Protein AF-A0A399YHR1-F1 (afdb_monomer)

Secondary structure (DSSP, 8-state):
-----SPTTSEEEE--GGG-EEEETT--SSSGGGS-SS----TT-EEE-------S-EETTEES-SS--SEEEEEEEEEGGGTEEEEEEEEE-STTTTTTHHHHHHHHHTT-SEEEE-TTS-EE-TTSSSEEEEEEE---PPTT-EEEEEEETTTTEEEEEEEEEETTEEEEEEEEE-SS-PPPHHHHHHHHHHTT-

Radius of gyration: 15.71 Å; Cα contacts (8 Å, |Δi|>4): 480; chains: 1; bounding box: 35×39×41 Å

Solvent-accessible surface area (backbone atoms only — not comparable to full-atom values): 10607 Å² total; per-residue (Å²): 133,89,66,38,63,46,62,93,77,44,59,35,82,44,73,58,74,83,57,37,28,13,30,35,58,86,31,82,61,78,22,55,84,71,42,79,74,78,54,78,76,60,89,76,56,38,69,39,89,37,69,32,47,64,54,72,44,69,51,76,86,40,62,70,44,80,57,84,59,53,18,33,16,18,34,26,36,29,34,69,95,61,50,26,37,40,38,25,36,24,43,26,33,68,75,67,71,23,60,59,50,36,58,53,39,50,62,34,52,79,77,35,66,49,33,5,27,36,96,89,68,46,85,38,62,62,92,71,32,82,36,44,30,40,40,42,83,43,81,86,54,60,86,82,46,42,37,32,31,42,35,34,54,96,72,53,36,28,34,38,41,35,31,23,63,46,97,36,8,38,39,40,38,38,26,33,12,42,88,76,50,58,48,62,66,65,56,46,43,44,34,67,56,50,73,81,114

Foldseek 3Di:
DDAAPDDPPQWDWDDDWLLTWIKGPQAPCPASVVWQRDFPQDPQKTWDYDNHAHAFDDALNQTQPPDAFNIKIKTKIDSVVQQKIKMKIWGAHPDCRAPCSQVVNLVSLVVDQWFAAAPVRDTHHPPPHPWIWGKAWDDLADPPWGWIWIATPPQRKIKIKIKDDDDRHIMIMIIITGDNDGDDNVSRSRRRVVVVD

Mean predicted aligned error: 4.83 Å

Structure (mmCIF, N/CA/C/O backbone):
data_AF-A0A399YHR1-F1
#
_entry.id   AF-A0A399YHR1-F1
#
loop_
_atom_site.group_PDB
_atom_site.id
_atom_site.type_symbol
_atom_site.label_atom_id
_atom_site.label_alt_id
_atom_site.label_comp_id
_atom_site.label_asym_id
_atom_site.label_entity_id
_atom_site.label_seq_id
_atom_site.pdbx_PDB_ins_code
_atom_site.Cartn_x
_atom_site.Cartn_y
_atom_site.Cartn_z
_atom_site.occupancy
_atom_site.B_iso_or_equiv
_atom_site.auth_seq_id
_atom_site.auth_comp_id
_atom_site.auth_asym_id
_atom_site.auth_atom_id
_atom_site.pdbx_PDB_model_num
ATOM 1 N N . MET A 1 1 ? 11.182 4.216 10.339 1.00 33.22 1 MET A N 1
ATOM 2 C CA . MET A 1 1 ? 11.962 3.107 9.747 1.00 33.22 1 MET A CA 1
ATOM 3 C C . MET A 1 1 ? 10.948 2.093 9.263 1.00 33.22 1 MET A C 1
ATOM 5 O O . MET A 1 1 ? 10.191 1.630 10.095 1.00 33.22 1 MET A O 1
ATOM 9 N N . ALA A 1 2 ? 10.858 1.814 7.964 1.00 38.03 2 ALA A N 1
ATOM 10 C CA . ALA A 1 2 ? 9.991 0.744 7.472 1.00 38.03 2 ALA A CA 1
ATOM 11 C C . ALA A 1 2 ? 10.857 -0.511 7.327 1.00 38.03 2 ALA A C 1
ATOM 13 O O . ALA A 1 2 ? 11.486 -0.712 6.298 1.00 38.03 2 ALA A O 1
ATOM 14 N N . GLY A 1 3 ? 11.007 -1.264 8.416 1.00 48.66 3 GLY A N 1
ATOM 15 C CA . GLY A 1 3 ? 11.410 -2.667 8.341 1.00 48.66 3 GLY A CA 1
ATOM 16 C C . GLY A 1 3 ? 10.142 -3.513 8.282 1.00 48.66 3 GLY A C 1
ATOM 17 O O . GLY A 1 3 ? 9.085 -3.046 8.703 1.00 48.66 3 GLY A O 1
ATOM 18 N N . SER A 1 4 ? 10.210 -4.739 7.766 1.00 59.59 4 SER A N 1
ATOM 19 C CA . SER A 1 4 ? 9.087 -5.656 7.957 1.00 59.59 4 SER A CA 1
ATOM 20 C C . SER A 1 4 ? 8.855 -5.873 9.453 1.00 59.59 4 SER A C 1
ATOM 22 O O . SER A 1 4 ? 9.785 -6.177 10.200 1.00 59.59 4 SER A O 1
ATOM 24 N N . ASN A 1 5 ? 7.597 -5.744 9.872 1.00 68.62 5 ASN A N 1
ATOM 25 C CA . ASN A 1 5 ? 7.147 -6.133 11.209 1.00 68.62 5 ASN A CA 1
ATOM 26 C C . ASN A 1 5 ? 6.876 -7.647 11.305 1.00 68.62 5 ASN A C 1
ATOM 28 O O . ASN A 1 5 ? 6.320 -8.124 12.295 1.00 68.62 5 ASN A O 1
ATOM 32 N N . ALA A 1 6 ? 7.257 -8.423 10.283 1.00 71.25 6 ALA A N 1
ATOM 33 C CA . ALA A 1 6 ? 7.170 -9.871 10.325 1.00 71.25 6 ALA A CA 1
ATOM 34 C C . ALA A 1 6 ? 8.033 -10.439 11.456 1.00 71.25 6 ALA A C 1
ATOM 36 O O . ALA A 1 6 ? 9.170 -9.996 11.662 1.00 71.25 6 ALA A O 1
ATOM 37 N N . PRO A 1 7 ? 7.558 -11.483 12.155 1.00 72.44 7 PRO A N 1
ATOM 38 C CA . PRO A 1 7 ? 8.405 -12.187 13.097 1.00 72.44 7 PRO A CA 1
ATOM 39 C C . PRO A 1 7 ? 9.643 -12.774 12.387 1.00 72.44 7 PRO A C 1
ATOM 41 O O . PRO A 1 7 ? 9.565 -13.180 11.223 1.00 72.44 7 PRO A O 1
ATOM 44 N N . PRO A 1 8 ? 10.796 -12.883 13.069 1.00 74.12 8 PRO A N 1
ATOM 45 C CA . PRO A 1 8 ? 11.986 -13.492 12.485 1.00 74.12 8 PRO A CA 1
ATOM 46 C C . PRO A 1 8 ? 11.701 -14.880 11.889 1.00 74.12 8 PRO A C 1
ATOM 48 O O . PRO A 1 8 ? 11.105 -15.733 12.546 1.00 74.12 8 PRO A O 1
ATOM 51 N N . GLY A 1 9 ? 12.151 -15.110 10.652 1.00 77.50 9 GLY A N 1
ATOM 52 C CA . GLY A 1 9 ? 11.960 -16.375 9.930 1.00 77.50 9 GLY A CA 1
ATOM 53 C C . GLY A 1 9 ? 10.649 -16.497 9.143 1.00 77.50 9 GLY A C 1
ATOM 54 O O . GLY A 1 9 ? 10.465 -17.502 8.462 1.00 77.50 9 GLY A O 1
ATOM 55 N N . PHE A 1 10 ? 9.766 -15.492 9.186 1.00 83.38 10 PHE A N 1
ATOM 56 C CA . PHE A 1 10 ? 8.515 -15.482 8.409 1.00 83.38 10 PHE A CA 1
ATOM 57 C C . PHE A 1 10 ? 8.678 -14.999 6.969 1.00 83.38 10 PHE A C 1
ATOM 59 O O . PHE A 1 10 ? 7.764 -15.184 6.170 1.00 83.38 10 PHE A O 1
ATOM 66 N N . VAL A 1 11 ? 9.816 -14.389 6.645 1.00 87.81 11 VAL A N 1
ATOM 67 C CA . VAL A 1 11 ? 10.099 -13.833 5.323 1.00 87.81 11 VAL A CA 1
ATOM 68 C C . VAL A 1 11 ? 11.222 -14.620 4.666 1.00 87.81 11 VAL A C 1
ATOM 70 O O . VAL A 1 11 ? 12.292 -14.803 5.251 1.00 87.81 11 VAL A O 1
ATOM 73 N N . GLU A 1 12 ? 10.987 -15.030 3.428 1.00 91.00 12 GLU A N 1
ATOM 74 C CA . GLU A 1 12 ? 11.964 -15.624 2.529 1.00 91.00 12 GLU A CA 1
ATOM 75 C C . GLU A 1 12 ? 12.112 -14.735 1.287 1.00 91.00 12 GLU A C 1
ATOM 77 O O . GLU A 1 12 ? 11.125 -14.276 0.714 1.00 91.00 12 GLU A O 1
ATOM 82 N N . LEU A 1 13 ? 13.350 -14.493 0.856 1.00 91.19 13 LEU A N 1
ATOM 83 C CA . LEU A 1 13 ? 13.631 -13.793 -0.398 1.00 91.19 13 LEU A CA 1
ATOM 84 C C . LEU A 1 13 ? 13.622 -14.805 -1.549 1.00 91.19 13 LEU A C 1
ATOM 86 O O . LEU A 1 13 ? 14.338 -15.807 -1.499 1.00 91.19 13 LEU A O 1
ATOM 90 N N . ARG A 1 14 ? 12.816 -14.542 -2.579 1.00 91.94 14 ARG A N 1
ATOM 91 C CA . ARG A 1 14 ? 12.592 -15.429 -3.727 1.00 91.94 14 ARG A CA 1
ATOM 92 C C . ARG A 1 14 ? 12.804 -14.686 -5.049 1.00 91.94 14 ARG A C 1
ATOM 94 O O . ARG A 1 14 ? 12.704 -13.463 -5.132 1.00 91.94 14 ARG A O 1
ATOM 101 N N . GLY A 1 15 ? 13.077 -15.451 -6.105 1.00 90.44 15 GLY A N 1
ATOM 102 C CA . GLY A 1 15 ? 13.323 -14.923 -7.451 1.00 90.44 15 GLY A CA 1
ATOM 103 C C . GLY A 1 15 ? 14.713 -14.303 -7.644 1.00 90.44 15 GLY A C 1
ATOM 104 O O . GLY A 1 15 ? 15.536 -14.257 -6.734 1.00 90.44 15 GLY A O 1
ATOM 105 N N . GLU A 1 16 ? 14.982 -13.841 -8.867 1.00 87.94 16 GLU A N 1
ATOM 106 C CA . GLU A 1 16 ? 16.232 -13.180 -9.264 1.00 87.94 16 GLU A CA 1
ATOM 107 C C . GLU A 1 16 ? 15.931 -12.021 -10.224 1.00 87.94 16 GLU A C 1
ATOM 109 O O . GLU A 1 16 ? 14.955 -12.075 -10.975 1.00 87.94 16 GLU A O 1
ATOM 114 N N . GLY A 1 17 ? 16.779 -10.985 -10.220 1.00 89.00 17 GLY A N 1
ATOM 115 C CA . GLY A 1 17 ? 16.649 -9.828 -11.114 1.00 89.00 17 GLY A CA 1
ATOM 116 C C . GLY A 1 17 ? 15.253 -9.201 -11.058 1.00 89.00 17 GLY A C 1
ATOM 117 O O . GLY A 1 17 ? 14.759 -8.867 -9.983 1.00 89.00 17 GLY A O 1
ATOM 118 N N . ASP A 1 18 ? 14.592 -9.117 -12.212 1.00 88.50 18 ASP A N 1
ATOM 119 C CA . ASP A 1 18 ? 13.247 -8.546 -12.349 1.00 88.50 18 ASP A CA 1
ATOM 120 C C . ASP A 1 18 ? 12.128 -9.434 -11.782 1.00 88.50 18 ASP A C 1
ATOM 122 O O . ASP A 1 18 ? 10.961 -9.090 -11.901 1.00 88.50 18 ASP A O 1
ATOM 126 N N . ALA A 1 19 ? 12.432 -10.587 -11.191 1.00 88.88 19 ALA A N 1
ATOM 127 C CA . ALA A 1 19 ? 11.457 -11.400 -10.464 1.00 88.88 19 ALA A CA 1
ATOM 128 C C . ALA A 1 19 ? 11.705 -11.390 -8.950 1.00 88.88 19 ALA A C 1
ATOM 130 O O . ALA A 1 19 ? 10.997 -12.078 -8.217 1.00 88.88 19 ALA A O 1
ATOM 131 N N . PHE A 1 20 ? 12.717 -10.658 -8.477 1.00 93.56 20 PHE A N 1
ATOM 132 C CA . PHE A 1 20 ? 13.083 -10.642 -7.067 1.00 93.56 20 PHE A CA 1
ATOM 133 C C . PHE A 1 20 ? 11.964 -10.041 -6.201 1.00 93.56 20 PHE A C 1
ATOM 135 O O . PHE A 1 20 ? 11.450 -8.958 -6.494 1.00 93.56 20 PHE A O 1
ATOM 142 N N . HIS A 1 21 ? 11.595 -10.745 -5.133 1.00 94.62 21 HIS A N 1
ATOM 143 C CA . HIS A 1 21 ? 10.565 -10.339 -4.178 1.00 94.62 21 HIS A CA 1
ATOM 144 C C . HIS A 1 21 ? 10.763 -11.039 -2.824 1.00 94.62 21 HIS A C 1
ATOM 146 O O . HIS A 1 21 ? 11.527 -11.995 -2.694 1.00 94.62 21 HIS A O 1
ATOM 152 N N . ALA A 1 22 ? 10.067 -10.556 -1.801 1.00 94.38 22 ALA A N 1
ATOM 153 C CA . ALA A 1 22 ? 9.943 -11.219 -0.513 1.00 94.38 22 ALA A CA 1
ATOM 154 C C . ALA A 1 22 ? 8.604 -11.964 -0.436 1.00 94.38 22 ALA A C 1
ATOM 156 O O . ALA A 1 22 ? 7.583 -11.456 -0.897 1.00 94.38 22 ALA A O 1
ATOM 157 N N . ALA A 1 23 ? 8.597 -13.146 0.165 1.00 94.88 23 ALA A N 1
ATOM 158 C CA . ALA A 1 23 ? 7.413 -13.978 0.337 1.00 94.88 23 ALA A CA 1
ATOM 159 C C . ALA A 1 23 ? 7.344 -14.548 1.755 1.00 94.88 23 ALA A C 1
ATOM 161 O O . ALA A 1 23 ? 8.346 -14.617 2.470 1.00 94.88 23 ALA A O 1
ATOM 162 N N . MET A 1 24 ? 6.154 -14.974 2.162 1.00 94.12 24 MET A N 1
ATOM 163 C CA . MET A 1 24 ? 5.956 -15.697 3.410 1.00 94.12 24 MET A CA 1
ATOM 164 C C . MET A 1 24 ? 6.599 -17.095 3.328 1.00 94.12 24 MET A C 1
ATOM 166 O O . MET A 1 24 ? 6.291 -17.869 2.421 1.00 94.12 24 MET A O 1
ATOM 170 N N . THR A 1 25 ? 7.464 -17.446 4.288 1.00 91.81 25 THR A N 1
ATOM 171 C CA . THR A 1 25 ? 8.231 -18.714 4.285 1.00 91.81 25 THR A CA 1
ATOM 172 C C . THR A 1 25 ? 7.337 -19.953 4.148 1.00 91.81 25 THR A C 1
ATOM 174 O O . THR A 1 25 ? 7.614 -20.824 3.328 1.00 91.81 25 THR A O 1
ATOM 177 N N . ASP A 1 26 ? 6.240 -20.010 4.910 1.00 90.81 26 ASP A N 1
ATOM 178 C CA . ASP A 1 26 ? 5.280 -21.129 4.908 1.00 90.81 26 ASP A CA 1
ATOM 179 C C . ASP A 1 26 ? 4.040 -20.860 4.030 1.00 90.81 26 ASP A C 1
ATOM 181 O O . ASP A 1 26 ? 3.044 -21.583 4.112 1.00 90.81 26 ASP A O 1
ATOM 185 N N . GLY A 1 27 ? 4.083 -19.803 3.217 1.00 93.12 27 GLY A N 1
ATOM 186 C CA . GLY A 1 27 ? 3.018 -19.445 2.289 1.00 93.12 27 GLY A CA 1
ATOM 187 C C . GLY A 1 27 ? 2.878 -20.445 1.140 1.00 93.12 27 GLY A C 1
ATOM 188 O O . GLY A 1 27 ? 3.848 -21.086 0.728 1.00 93.12 27 GLY A O 1
ATOM 189 N N . ASP A 1 28 ? 1.665 -20.590 0.602 1.00 94.94 28 ASP A N 1
ATOM 190 C CA . ASP A 1 28 ? 1.389 -21.514 -0.509 1.00 94.94 28 ASP A CA 1
ATOM 191 C C . ASP A 1 28 ? 1.759 -20.964 -1.903 1.00 94.94 28 ASP A C 1
ATOM 193 O O . ASP A 1 28 ? 1.635 -21.686 -2.897 1.00 94.94 28 ASP A O 1
ATOM 197 N N . GLY A 1 29 ? 2.246 -19.719 -1.977 1.00 95.88 29 GLY A N 1
ATOM 198 C CA . GLY A 1 29 ? 2.696 -19.045 -3.197 1.00 95.88 29 GLY A CA 1
ATOM 199 C C . GLY A 1 29 ? 1.566 -18.470 -4.057 1.00 95.88 29 GLY A C 1
ATOM 200 O O . GLY A 1 29 ? 1.816 -18.031 -5.177 1.00 95.88 29 GLY A O 1
ATOM 201 N N . SER A 1 30 ? 0.318 -18.476 -3.584 1.00 96.81 30 SER A N 1
ATOM 202 C CA . SER A 1 30 ? -0.823 -17.880 -4.287 1.00 96.81 30 SER A CA 1
ATOM 203 C C . SER A 1 30 ? -0.872 -16.343 -4.260 1.00 96.81 30 SER A C 1
ATOM 205 O O . SER A 1 30 ? -1.600 -15.755 -5.065 1.00 96.81 30 SER A O 1
ATOM 207 N N . ALA A 1 31 ? -0.096 -15.685 -3.395 1.00 96.75 31 ALA A N 1
ATOM 208 C CA . ALA A 1 31 ? 0.052 -14.229 -3.354 1.00 96.75 31 ALA A CA 1
ATOM 209 C C . ALA A 1 31 ? 1.025 -13.701 -4.426 1.00 96.75 31 ALA A C 1
ATOM 211 O O . ALA A 1 31 ? 0.781 -12.645 -5.006 1.00 96.75 31 ALA A O 1
ATOM 212 N N . GLU A 1 32 ? 2.094 -14.443 -4.741 1.00 95.44 32 GLU A N 1
ATOM 213 C CA . GLU A 1 32 ? 3.154 -13.992 -5.662 1.00 95.44 32 GLU A CA 1
ATOM 214 C C . GLU A 1 32 ? 2.637 -13.587 -7.059 1.00 95.44 32 GLU A C 1
ATOM 216 O O . GLU A 1 32 ? 3.020 -12.518 -7.537 1.00 95.44 32 GLU A O 1
ATOM 221 N N . PRO A 1 33 ? 1.736 -14.349 -7.719 1.00 95.12 33 PRO A N 1
ATOM 222 C CA . PRO A 1 33 ? 1.242 -14.004 -9.054 1.00 95.12 33 PRO A CA 1
ATOM 223 C C . PRO A 1 33 ? 0.368 -12.746 -9.099 1.00 95.12 33 PRO A C 1
ATOM 225 O O . PRO A 1 33 ? 0.010 -12.307 -10.189 1.00 95.12 33 PRO A O 1
ATOM 228 N N . GLN A 1 34 ? -0.027 -12.212 -7.940 1.00 95.38 34 GLN A N 1
ATOM 229 C CA . GLN A 1 34 ? -0.863 -11.017 -7.824 1.00 95.38 34 GLN A CA 1
ATOM 230 C C . GLN A 1 34 ? -0.039 -9.747 -7.586 1.00 95.38 34 GLN A C 1
ATOM 232 O O . GLN A 1 34 ? -0.594 -8.654 -7.564 1.00 95.38 34 GLN A O 1
ATOM 237 N N . LEU A 1 35 ? 1.278 -9.877 -7.402 1.00 94.81 35 LEU A N 1
ATOM 238 C CA . LEU A 1 35 ? 2.170 -8.731 -7.312 1.00 94.81 35 LEU A CA 1
ATOM 239 C C . LEU A 1 35 ? 2.256 -7.985 -8.646 1.00 94.81 35 LEU A C 1
ATOM 241 O O . LEU A 1 35 ? 2.290 -8.596 -9.721 1.00 94.81 35 LEU A O 1
ATOM 245 N N . LEU A 1 36 ? 2.472 -6.668 -8.556 1.00 93.44 36 LEU A N 1
ATOM 246 C CA . LEU A 1 36 ? 2.943 -5.890 -9.697 1.00 93.44 36 LEU A CA 1
ATOM 247 C C . LEU A 1 36 ? 4.195 -6.565 -10.279 1.00 93.44 36 LEU A C 1
ATOM 249 O O . LEU A 1 36 ? 5.137 -6.908 -9.560 1.00 93.44 36 LEU A O 1
ATOM 253 N N . THR A 1 37 ? 4.214 -6.774 -11.595 1.00 86.88 37 THR A N 1
ATOM 254 C CA . THR A 1 37 ? 5.352 -7.441 -12.248 1.00 86.88 37 THR A CA 1
ATOM 255 C C . TH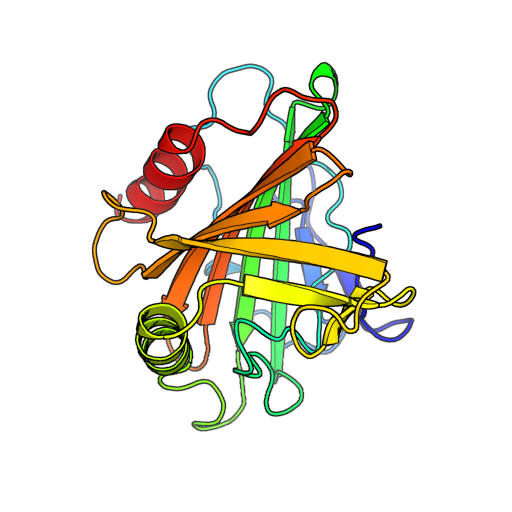R A 1 37 ? 6.250 -6.463 -12.997 1.00 86.88 37 THR A C 1
ATOM 257 O O . THR A 1 37 ? 7.469 -6.541 -12.856 1.00 86.88 37 THR A O 1
ATOM 260 N N . ASP A 1 38 ? 5.659 -5.541 -13.757 1.00 87.38 38 ASP A N 1
ATOM 261 C CA . ASP A 1 38 ? 6.380 -4.573 -14.593 1.00 87.38 38 ASP A CA 1
ATOM 262 C C . ASP A 1 38 ? 5.621 -3.232 -14.656 1.00 87.38 38 ASP A C 1
ATOM 264 O O . ASP A 1 38 ? 4.998 -2.895 -15.668 1.00 87.38 38 ASP A O 1
ATOM 268 N N . PRO A 1 39 ? 5.551 -2.489 -13.535 1.00 89.69 39 PRO A N 1
ATOM 269 C CA . PRO A 1 39 ? 4.895 -1.190 -13.532 1.00 89.69 39 PRO A CA 1
ATOM 270 C C . PRO A 1 39 ? 5.658 -0.197 -14.438 1.00 89.69 39 PRO A C 1
ATOM 272 O O . PRO A 1 39 ? 6.888 -0.228 -14.492 1.00 89.69 39 PRO A O 1
ATOM 275 N N . PRO A 1 40 ? 4.968 0.721 -15.143 1.00 89.62 40 PRO A N 1
ATOM 276 C CA . PRO A 1 40 ? 5.583 1.648 -16.096 1.00 89.62 40 PRO A CA 1
ATOM 277 C C . PRO A 1 40 ? 6.303 2.816 -15.394 1.00 89.62 40 PRO A C 1
ATOM 279 O O . PRO A 1 40 ? 5.886 3.966 -15.503 1.00 89.62 40 PRO A O 1
ATOM 282 N N . LEU A 1 41 ? 7.383 2.526 -14.665 1.00 88.81 41 LEU A N 1
ATOM 283 C CA . LEU A 1 41 ? 8.088 3.501 -13.818 1.00 88.81 41 LEU A CA 1
ATOM 284 C C . LEU A 1 41 ? 9.076 4.392 -14.586 1.00 88.81 41 LEU A C 1
ATOM 286 O O . LEU A 1 41 ? 9.477 5.445 -14.096 1.00 88.81 41 LEU A O 1
ATOM 290 N N . GLY A 1 42 ? 9.435 3.997 -15.808 1.00 87.00 42 GLY A N 1
ATOM 291 C CA . GLY A 1 42 ? 10.430 4.688 -16.625 1.00 87.00 42 GLY A CA 1
ATOM 292 C C . GLY A 1 42 ? 11.869 4.289 -16.289 1.00 87.00 42 GLY A C 1
ATOM 293 O O . GLY A 1 42 ? 12.124 3.361 -15.522 1.00 87.00 42 GLY A O 1
ATOM 294 N N . ASP A 1 43 ? 12.818 4.984 -16.913 1.00 88.31 43 ASP A N 1
ATOM 295 C CA . ASP A 1 43 ? 14.244 4.677 -16.791 1.00 88.31 43 ASP A CA 1
ATOM 296 C C . ASP A 1 43 ? 14.776 4.975 -15.377 1.00 88.31 43 ASP A C 1
ATOM 298 O O . ASP A 1 43 ? 14.367 5.936 -14.729 1.00 88.31 43 ASP A O 1
ATOM 302 N N . GLY A 1 44 ? 15.734 4.169 -14.910 1.00 88.44 44 GLY A N 1
ATOM 303 C CA . GLY A 1 44 ? 16.425 4.368 -13.627 1.00 88.44 44 GLY A CA 1
ATOM 304 C C . GLY A 1 44 ? 15.784 3.659 -12.431 1.00 88.44 44 GLY A C 1
ATOM 305 O O . GLY A 1 44 ? 16.462 3.429 -11.428 1.00 88.44 44 GLY A O 1
ATOM 306 N N . TRP A 1 45 ? 14.526 3.237 -12.553 1.00 93.31 45 TRP A N 1
ATOM 307 C CA . TRP A 1 45 ? 13.899 2.340 -11.590 1.00 93.31 45 TRP A CA 1
ATOM 308 C C . TRP A 1 45 ? 14.450 0.927 -11.729 1.00 93.31 45 TRP A C 1
ATOM 310 O O . TRP A 1 45 ? 14.601 0.402 -12.830 1.00 93.31 45 TRP A O 1
ATOM 320 N N . GLN A 1 46 ? 14.729 0.298 -10.596 1.00 93.94 46 GLN A N 1
ATOM 321 C CA . GLN A 1 46 ? 15.188 -1.086 -10.545 1.00 93.94 46 GLN A CA 1
ATOM 322 C C . GLN A 1 46 ? 14.476 -1.832 -9.428 1.00 93.94 46 GLN A C 1
ATOM 324 O O . GLN A 1 46 ? 14.075 -1.226 -8.432 1.00 93.94 46 GLN A O 1
ATOM 329 N N . VAL A 1 47 ? 14.347 -3.149 -9.573 1.00 93.38 47 VAL A N 1
ATOM 330 C CA . VAL A 1 47 ? 13.944 -3.992 -8.447 1.00 93.38 47 VAL A CA 1
ATOM 331 C C . VAL A 1 47 ? 15.014 -3.888 -7.368 1.00 93.38 47 VAL A C 1
ATOM 333 O O . VAL A 1 47 ? 16.206 -4.033 -7.637 1.00 93.38 47 VAL A O 1
ATOM 336 N N . VAL A 1 48 ? 14.581 -3.614 -6.146 1.00 91.81 48 VAL A N 1
ATOM 337 C CA . VAL A 1 48 ? 15.446 -3.568 -4.969 1.00 91.81 48 VAL A CA 1
ATOM 338 C C . VAL A 1 48 ? 14.946 -4.581 -3.954 1.00 91.81 48 VAL A C 1
ATOM 340 O O . VAL A 1 48 ? 13.808 -5.046 -4.043 1.00 91.81 48 VAL A O 1
ATOM 343 N N . GLU A 1 49 ? 15.794 -4.926 -2.985 1.00 89.00 49 GLU A N 1
ATOM 344 C CA . GLU A 1 49 ? 15.403 -5.848 -1.921 1.00 89.00 49 GLU A CA 1
ATOM 345 C C . GLU A 1 49 ? 14.095 -5.373 -1.280 1.00 89.00 49 GLU A C 1
ATOM 347 O O . GLU A 1 49 ? 13.958 -4.181 -1.029 1.00 89.00 49 GLU A O 1
ATOM 352 N N . ALA A 1 50 ? 13.111 -6.245 -1.076 1.00 83.81 50 ALA A N 1
ATOM 353 C CA . ALA A 1 50 ? 11.905 -5.901 -0.332 1.00 83.81 50 ALA A CA 1
ATOM 354 C C . ALA A 1 50 ? 12.145 -6.221 1.144 1.00 83.81 50 ALA A C 1
ATOM 356 O O . ALA A 1 50 ? 12.698 -7.273 1.457 1.00 83.81 50 ALA A O 1
ATOM 357 N N . ASP A 1 51 ? 11.699 -5.353 2.053 1.00 79.31 51 ASP A N 1
ATOM 358 C CA . ASP A 1 51 ? 11.963 -5.548 3.486 1.00 79.31 51 ASP A CA 1
ATOM 359 C C . ASP A 1 51 ? 11.142 -6.712 4.082 1.00 79.31 51 ASP A C 1
ATOM 361 O O . ASP A 1 51 ? 11.364 -7.079 5.231 1.00 79.31 51 ASP A O 1
ATOM 365 N N . GLY A 1 52 ? 10.235 -7.312 3.296 1.00 80.81 52 GLY A N 1
ATOM 366 C CA . GLY A 1 52 ? 9.292 -8.366 3.684 1.00 80.81 52 GLY A CA 1
ATOM 367 C C . GLY A 1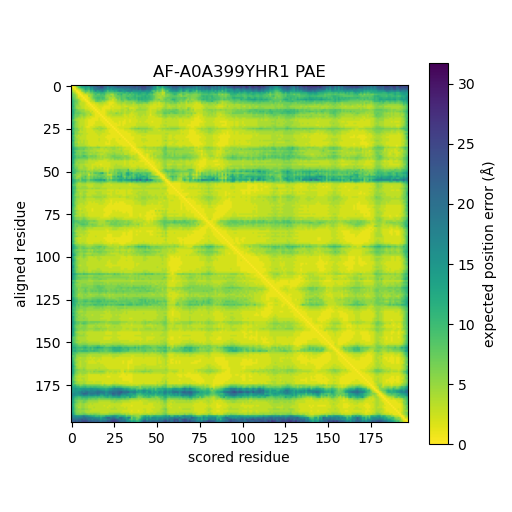 52 ? 7.846 -7.868 3.744 1.00 80.81 52 GLY A C 1
ATOM 368 O O . GLY A 1 52 ? 7.649 -6.655 3.854 1.00 80.81 52 GLY A O 1
ATOM 369 N N . PRO A 1 53 ? 6.832 -8.752 3.668 1.00 78.81 53 PRO A N 1
ATOM 370 C CA . PRO A 1 53 ? 5.457 -8.365 3.960 1.00 78.81 53 PRO A CA 1
ATOM 371 C C . PRO A 1 53 ? 5.371 -7.756 5.363 1.00 78.81 53 PRO A C 1
ATOM 373 O O . PRO A 1 53 ? 5.999 -8.244 6.310 1.00 78.81 53 PRO A O 1
ATOM 376 N N . MET A 1 54 ? 4.651 -6.655 5.493 1.00 75.31 54 MET A N 1
ATOM 377 C CA . MET A 1 54 ? 4.358 -6.008 6.756 1.00 75.31 54 MET A CA 1
ATOM 378 C C . MET A 1 54 ? 3.095 -6.633 7.335 1.00 75.31 54 MET A C 1
ATOM 380 O O . MET A 1 54 ? 2.004 -6.421 6.826 1.00 75.31 54 MET A O 1
ATOM 384 N N . PHE A 1 55 ? 3.258 -7.408 8.405 1.00 70.19 55 PHE A N 1
ATOM 385 C CA . PHE A 1 55 ? 2.130 -7.980 9.130 1.00 70.19 55 PHE A CA 1
ATOM 386 C C . PHE A 1 55 ? 1.608 -6.977 10.156 1.00 70.19 55 PHE A C 1
ATOM 388 O O . PHE A 1 55 ? 2.407 -6.326 10.833 1.00 70.19 55 PHE A O 1
ATOM 395 N N . VAL A 1 56 ? 0.287 -6.933 10.326 1.00 66.38 56 VAL A N 1
ATOM 396 C CA . VAL A 1 56 ? -0.408 -6.073 11.297 1.00 66.38 56 VAL A CA 1
ATOM 397 C C . VAL A 1 56 ? -0.270 -4.596 10.914 1.00 66.38 56 VAL A C 1
ATOM 399 O O . VAL A 1 56 ? 0.399 -3.812 11.586 1.00 66.38 56 VAL A O 1
ATOM 402 N N . GLN A 1 57 ? -0.905 -4.221 9.804 1.00 77.88 57 GLN A N 1
ATOM 403 C CA . GLN A 1 57 ? -1.042 -2.829 9.376 1.00 77.88 57 GLN A CA 1
ATOM 404 C C . GLN A 1 57 ? -2.407 -2.274 9.777 1.00 77.88 57 GLN A C 1
ATOM 406 O O . GLN A 1 57 ? -3.435 -2.913 9.557 1.00 77.88 57 GLN A O 1
ATOM 411 N N . THR A 1 58 ? -2.412 -1.062 10.327 1.00 90.31 58 THR A N 1
ATOM 412 C CA . THR A 1 58 ? -3.640 -0.308 10.584 1.00 90.31 58 THR A CA 1
ATOM 413 C C . THR A 1 58 ? -3.689 0.890 9.645 1.00 90.31 58 THR A C 1
ATOM 415 O O . THR A 1 58 ? -2.663 1.525 9.410 1.00 90.31 58 THR A O 1
ATOM 418 N N . VAL A 1 59 ? -4.869 1.167 9.093 1.00 92.25 59 VAL A N 1
ATOM 419 C CA . VAL A 1 59 ? -5.152 2.396 8.347 1.00 92.25 59 VAL A CA 1
ATOM 420 C C . VAL A 1 59 ? -6.397 3.025 8.948 1.00 92.25 59 VAL A C 1
ATOM 422 O O . VAL A 1 59 ? -7.490 2.471 8.817 1.00 92.25 59 VAL A O 1
ATOM 425 N N . CYS A 1 60 ? -6.245 4.167 9.622 1.00 94.25 60 CYS A N 1
ATOM 426 C CA . CYS A 1 60 ? -7.366 4.899 10.221 1.00 94.25 60 CYS A CA 1
ATOM 427 C C . CYS A 1 60 ? -8.232 4.002 11.129 1.00 94.25 60 CYS A C 1
ATOM 429 O O . CYS A 1 60 ? -9.463 3.998 11.065 1.00 94.25 60 CYS A O 1
ATOM 431 N N . GLY A 1 61 ? -7.574 3.190 11.956 1.00 92.19 61 GLY A N 1
ATOM 432 C CA . GLY A 1 61 ? -8.197 2.223 12.860 1.00 92.19 61 GLY A CA 1
ATOM 433 C C . GLY A 1 61 ? -8.631 0.890 12.233 1.00 92.19 61 GLY A C 1
ATOM 434 O O . GLY A 1 61 ? -9.038 -0.008 12.975 1.00 92.19 61 GLY A O 1
ATOM 435 N N . VAL A 1 62 ? -8.534 0.713 10.911 1.00 94.56 62 VAL A N 1
ATOM 436 C CA . VAL A 1 62 ? -8.856 -0.557 10.238 1.00 94.56 62 VAL A CA 1
ATOM 437 C C . VAL A 1 62 ? -7.633 -1.463 10.221 1.00 94.56 62 VAL A C 1
ATOM 439 O O . VAL A 1 62 ? -6.622 -1.124 9.618 1.00 94.56 62 VAL A O 1
ATOM 442 N N . GLN A 1 63 ? -7.737 -2.632 10.855 1.00 93.25 63 GLN A N 1
ATOM 443 C CA . GLN A 1 63 ? -6.705 -3.668 10.819 1.00 93.25 63 GLN A CA 1
ATOM 444 C C . GLN A 1 63 ? -6.768 -4.435 9.491 1.00 93.25 63 GLN A C 1
ATOM 446 O O . GLN A 1 63 ? -7.749 -5.138 9.245 1.00 93.25 63 GLN A O 1
ATOM 451 N N . LEU A 1 64 ? -5.719 -4.337 8.671 1.00 93.31 64 LEU A N 1
ATOM 452 C CA . LEU A 1 64 ? -5.647 -5.015 7.372 1.00 93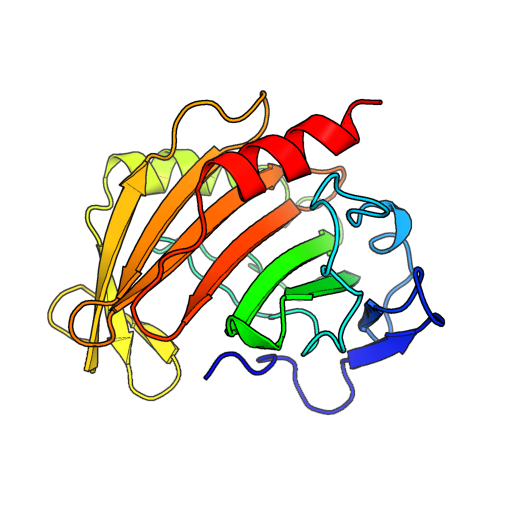.31 64 LEU A CA 1
ATOM 453 C C . LEU A 1 64 ? -5.378 -6.518 7.504 1.00 93.31 64 LEU A C 1
ATOM 455 O O . LEU A 1 64 ? -5.855 -7.297 6.679 1.00 93.31 64 LEU A O 1
ATOM 459 N N . ASP A 1 65 ? -4.689 -6.930 8.574 1.00 92.31 65 ASP A N 1
ATOM 460 C CA . ASP A 1 65 ? -4.413 -8.333 8.897 1.00 92.31 65 ASP A CA 1
ATOM 461 C C . ASP A 1 65 ? -5.171 -8.755 10.162 1.00 92.31 65 ASP A C 1
ATOM 463 O O . ASP A 1 65 ? -4.585 -8.908 11.240 1.00 92.31 65 ASP A O 1
ATOM 467 N N . PRO A 1 66 ? -6.502 -8.943 10.092 1.00 88.06 66 PRO A N 1
ATOM 468 C CA . PRO A 1 66 ? -7.307 -9.277 11.271 1.00 88.06 66 PRO A CA 1
ATOM 469 C C . PRO A 1 66 ? -6.951 -10.648 11.864 1.00 88.06 66 PRO A C 1
ATOM 471 O O . PRO A 1 66 ? -7.254 -10.939 13.023 1.00 88.06 66 PRO A O 1
ATOM 474 N N . VAL A 1 67 ? -6.319 -11.504 11.061 1.00 90.50 67 VAL A N 1
ATOM 475 C CA . VAL A 1 67 ? -5.720 -12.783 11.444 1.00 90.50 67 VAL A CA 1
ATOM 476 C C . VAL A 1 67 ? -4.423 -12.960 10.664 1.00 90.50 67 VAL A C 1
ATOM 478 O O . VAL A 1 67 ? -4.189 -12.261 9.686 1.00 90.50 67 VAL A O 1
ATOM 481 N N . GLN A 1 68 ? -3.599 -13.935 11.045 1.00 90.31 68 GLN A N 1
ATOM 482 C CA . GLN A 1 68 ? -2.423 -14.274 10.251 1.00 90.31 68 GLN A CA 1
ATOM 483 C C . GLN A 1 68 ? -2.835 -14.680 8.814 1.00 90.31 68 GLN A C 1
ATOM 485 O O . GLN A 1 68 ? -3.681 -15.574 8.667 1.00 90.31 68 GLN A O 1
ATOM 490 N N . PRO A 1 69 ? -2.238 -14.075 7.771 1.00 93.62 69 PRO A N 1
ATOM 491 C CA . PRO A 1 69 ? -2.420 -14.496 6.385 1.00 93.62 69 PRO A CA 1
ATOM 492 C C . PRO A 1 69 ? -2.040 -15.969 6.184 1.00 93.62 69 PRO A C 1
ATOM 494 O O . PRO A 1 69 ? -1.150 -16.500 6.854 1.00 93.62 69 PRO A O 1
ATOM 497 N N . ARG A 1 70 ? -2.709 -16.642 5.240 1.00 95.38 70 ARG A N 1
ATOM 498 C CA . ARG A 1 70 ? -2.283 -17.967 4.754 1.00 95.38 70 ARG A CA 1
ATOM 499 C C . ARG A 1 70 ? -1.096 -17.862 3.800 1.00 95.38 70 ARG A C 1
ATOM 501 O O . ARG A 1 70 ? -0.356 -18.828 3.664 1.00 95.38 70 ARG A O 1
ATOM 508 N N . ASP A 1 71 ? -0.973 -16.727 3.120 1.00 96.25 71 ASP A N 1
ATOM 509 C CA . ASP A 1 71 ? 0.117 -16.427 2.204 1.00 96.25 71 ASP A CA 1
ATOM 510 C C . ASP A 1 71 ? 0.265 -14.910 2.043 1.00 96.25 71 ASP A C 1
ATOM 512 O O . ASP A 1 71 ? -0.725 -14.180 2.134 1.00 96.25 71 ASP A O 1
ATOM 516 N N . ALA A 1 72 ? 1.488 -14.443 1.809 1.00 96.31 72 ALA A N 1
ATOM 517 C CA . ALA A 1 72 ? 1.778 -13.034 1.581 1.00 96.31 72 ALA A CA 1
ATOM 518 C C . ALA A 1 72 ? 3.038 -12.862 0.728 1.00 96.31 72 ALA A C 1
ATOM 520 O O . ALA A 1 72 ? 3.994 -13.633 0.846 1.00 96.31 72 ALA A O 1
ATOM 521 N N . ALA A 1 73 ? 3.057 -11.823 -0.101 1.00 95.94 73 ALA A N 1
ATOM 522 C CA . ALA A 1 73 ? 4.198 -11.481 -0.938 1.00 95.94 73 ALA A CA 1
ATOM 523 C C . ALA A 1 73 ? 4.366 -9.961 -1.034 1.00 95.94 73 ALA A C 1
ATOM 525 O O . ALA A 1 73 ? 3.393 -9.212 -0.994 1.00 95.94 73 ALA A O 1
ATOM 526 N N . HIS A 1 74 ? 5.607 -9.502 -1.170 1.00 95.44 74 HIS A N 1
ATOM 527 C CA . HIS A 1 74 ? 5.968 -8.092 -1.266 1.00 95.44 74 HIS A CA 1
ATOM 528 C C . HIS A 1 74 ? 7.102 -7.909 -2.274 1.00 95.44 74 HIS A C 1
ATOM 530 O O . HIS A 1 74 ? 8.147 -8.554 -2.197 1.00 95.44 74 HIS A O 1
ATOM 536 N N . ARG A 1 75 ? 6.921 -6.977 -3.205 1.00 95.00 75 ARG A N 1
ATOM 537 C CA . ARG A 1 75 ? 7.940 -6.552 -4.160 1.00 95.00 75 ARG A CA 1
ATOM 538 C C . ARG A 1 75 ? 8.153 -5.045 -4.122 1.00 95.00 75 ARG A C 1
ATOM 540 O O . ARG A 1 75 ? 7.204 -4.287 -3.933 1.00 95.00 75 ARG A O 1
ATOM 547 N N . ARG A 1 76 ? 9.402 -4.617 -4.332 1.00 94.25 76 ARG A N 1
ATOM 548 C CA . ARG A 1 76 ? 9.814 -3.212 -4.280 1.00 94.25 76 ARG A CA 1
ATOM 549 C C . ARG A 1 76 ? 10.643 -2.821 -5.502 1.00 94.25 76 ARG A C 1
ATOM 551 O O . ARG A 1 76 ? 11.558 -3.538 -5.903 1.00 94.25 76 ARG A O 1
ATOM 558 N N . TRP A 1 77 ? 10.361 -1.640 -6.040 1.00 94.69 77 TRP A N 1
ATOM 559 C CA . TRP A 1 77 ? 11.199 -0.940 -7.008 1.00 94.69 77 TRP A CA 1
ATOM 560 C C . TRP A 1 77 ? 11.712 0.341 -6.369 1.00 94.69 77 TRP A C 1
ATOM 562 O O . TRP A 1 77 ? 10.999 0.982 -5.597 1.00 94.69 77 TRP A O 1
ATOM 572 N N . GLY A 1 78 ? 12.948 0.710 -6.676 1.00 93.00 78 GLY A N 1
ATOM 573 C CA . GLY A 1 78 ? 13.589 1.889 -6.118 1.00 93.00 78 GLY A CA 1
ATOM 574 C C . GLY A 1 78 ? 14.259 2.733 -7.187 1.00 93.00 78 GLY A C 1
ATOM 575 O O . GLY A 1 78 ? 14.991 2.217 -8.034 1.00 93.00 78 GLY A O 1
ATOM 576 N N . LEU A 1 79 ? 14.067 4.042 -7.075 1.00 91.44 79 LEU A N 1
ATOM 577 C CA . LEU A 1 79 ? 14.942 5.055 -7.639 1.00 91.44 79 LEU A CA 1
ATOM 578 C C . LEU A 1 79 ? 15.928 5.462 -6.537 1.00 91.44 79 LEU A C 1
ATOM 580 O O . LEU A 1 79 ? 15.710 6.401 -5.773 1.00 91.44 79 LEU A O 1
ATOM 584 N N . VAL A 1 80 ? 16.985 4.657 -6.393 1.00 84.38 80 VAL A N 1
ATOM 585 C CA . VAL A 1 80 ? 17.858 4.638 -5.203 1.00 84.38 80 VAL A CA 1
ATOM 586 C C . VAL A 1 80 ? 18.538 5.984 -4.947 1.00 84.38 80 VAL A C 1
ATOM 588 O O . VAL A 1 80 ? 18.644 6.400 -3.797 1.00 84.38 80 VAL A O 1
ATOM 591 N N . GLU A 1 81 ? 18.966 6.683 -6.002 1.00 84.25 81 GLU A N 1
ATOM 592 C CA . GLU A 1 81 ? 19.625 7.993 -5.880 1.00 84.25 81 GLU A CA 1
ATOM 593 C C . GLU A 1 81 ? 18.682 9.086 -5.353 1.00 84.25 81 GLU A C 1
ATOM 595 O O . GLU A 1 81 ? 19.133 10.036 -4.715 1.00 84.25 81 GLU A O 1
ATOM 600 N N . GLU A 1 82 ? 17.375 8.922 -5.566 1.00 84.62 82 GLU A N 1
ATOM 601 C CA . GLU A 1 82 ? 16.326 9.848 -5.130 1.00 84.62 82 GLU A CA 1
ATOM 602 C C . GLU A 1 82 ? 15.599 9.357 -3.872 1.00 84.62 82 GLU A C 1
ATOM 604 O O . GLU A 1 82 ? 14.620 9.963 -3.443 1.00 84.62 82 GLU A O 1
ATOM 609 N N . PHE A 1 83 ? 16.051 8.243 -3.285 1.00 86.00 83 PHE A N 1
ATOM 610 C CA . PHE A 1 83 ? 15.432 7.597 -2.126 1.00 86.00 83 PHE A CA 1
ATOM 611 C C . PHE A 1 83 ? 13.900 7.481 -2.239 1.00 86.00 83 PHE A C 1
ATOM 613 O O . PHE A 1 83 ? 13.168 7.702 -1.265 1.00 86.00 83 PHE A O 1
ATOM 620 N N . THR A 1 84 ? 13.442 7.143 -3.445 1.00 89.38 84 THR A N 1
ATOM 621 C CA . THR A 1 84 ? 12.032 7.009 -3.809 1.00 89.38 84 THR A CA 1
ATOM 622 C C . THR A 1 84 ? 11.749 5.565 -4.183 1.00 89.38 84 THR A C 1
ATOM 624 O O . THR A 1 84 ? 12.559 4.917 -4.849 1.00 89.38 84 THR A O 1
ATOM 627 N N . TYR A 1 85 ? 10.613 5.044 -3.732 1.00 91.56 85 TYR A N 1
ATOM 628 C CA . TYR A 1 85 ? 10.266 3.640 -3.881 1.00 91.56 85 TYR A CA 1
ATOM 629 C C . TYR A 1 85 ? 8.797 3.466 -4.246 1.00 91.56 85 TYR A C 1
ATOM 631 O O . TYR A 1 85 ? 7.936 4.232 -3.812 1.00 91.56 85 TYR A O 1
ATOM 639 N N . LEU A 1 86 ? 8.529 2.401 -4.995 1.00 94.38 86 LEU A N 1
ATOM 640 C CA . LEU A 1 86 ? 7.208 1.836 -5.203 1.00 94.38 86 LEU A CA 1
ATOM 641 C C . LEU A 1 86 ? 7.210 0.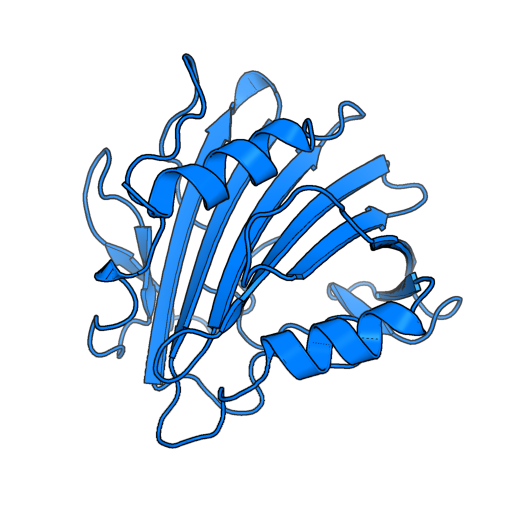437 -4.591 1.00 94.38 86 LEU A C 1
ATOM 643 O O . LEU A 1 86 ? 8.116 -0.353 -4.859 1.00 94.38 86 LEU A O 1
ATOM 647 N N . THR A 1 87 ? 6.204 0.118 -3.793 1.00 94.94 87 THR A N 1
ATOM 648 C CA . THR A 1 87 ? 5.996 -1.217 -3.235 1.00 94.94 87 THR A CA 1
ATOM 649 C C . THR A 1 87 ? 4.669 -1.783 -3.713 1.00 94.94 87 THR A C 1
ATOM 651 O O . THR A 1 87 ? 3.703 -1.048 -3.899 1.00 94.94 87 THR A O 1
ATOM 654 N N . SER A 1 88 ? 4.635 -3.096 -3.914 1.00 95.94 88 SER A N 1
ATOM 655 C CA . SER A 1 88 ? 3.437 -3.893 -4.160 1.00 95.94 88 SER A CA 1
ATOM 656 C C . SER A 1 88 ? 3.401 -5.005 -3.136 1.00 95.94 88 SER A C 1
ATOM 658 O O . SER A 1 88 ? 4.369 -5.751 -3.019 1.00 95.94 88 SER A O 1
ATOM 660 N N . GLU A 1 89 ? 2.288 -5.152 -2.444 1.00 95.75 89 GLU A N 1
ATOM 661 C CA . GLU A 1 89 ? 2.135 -6.101 -1.355 1.00 95.75 89 GLU A CA 1
ATOM 662 C C . GLU A 1 89 ? 0.766 -6.771 -1.424 1.00 95.75 89 GLU A C 1
ATOM 664 O O . GLU A 1 89 ? -0.247 -6.111 -1.637 1.00 95.75 89 GLU A O 1
ATOM 669 N N . VAL A 1 90 ? 0.742 -8.091 -1.280 1.00 96.44 90 VAL A N 1
ATOM 670 C CA . VAL A 1 90 ? -0.478 -8.897 -1.344 1.00 96.44 90 VAL A CA 1
ATOM 671 C C . VAL A 1 90 ? -0.517 -9.800 -0.131 1.00 96.44 90 VAL A C 1
ATOM 673 O O . VAL A 1 90 ? 0.455 -10.508 0.134 1.00 96.44 90 VAL A O 1
ATOM 676 N N . HIS A 1 91 ? -1.650 -9.813 0.562 1.00 96.62 91 HIS A N 1
ATOM 677 C CA . HIS A 1 91 ? -1.920 -10.736 1.661 1.00 96.62 91 HIS A CA 1
ATOM 678 C C . HIS A 1 91 ? -3.206 -11.485 1.385 1.00 96.62 91 HIS A C 1
ATOM 680 O O . HIS A 1 91 ? -4.232 -10.893 1.052 1.00 96.62 91 HIS A O 1
ATOM 686 N N . LEU A 1 92 ? -3.151 -12.804 1.541 1.00 96.69 92 LEU A N 1
ATOM 687 C CA . LEU A 1 92 ? -4.279 -13.699 1.345 1.00 96.69 92 LEU A CA 1
ATOM 688 C C . LEU A 1 92 ? -4.565 -14.441 2.637 1.00 96.69 92 LEU A C 1
ATOM 690 O O . LEU A 1 92 ? -3.661 -14.904 3.330 1.00 96.69 92 LEU A O 1
ATOM 694 N N . PHE A 1 93 ? -5.840 -14.646 2.929 1.00 95.56 93 PHE A N 1
ATOM 695 C CA . PHE A 1 93 ? -6.297 -15.255 4.168 1.00 95.56 93 PHE A CA 1
ATOM 696 C C . PHE A 1 93 ? -7.024 -16.567 3.904 1.00 95.56 93 PHE A C 1
ATOM 698 O O . PHE A 1 93 ? -7.448 -16.886 2.789 1.00 95.56 93 PHE A O 1
ATOM 705 N N . ALA A 1 94 ? -7.170 -17.361 4.961 1.00 92.88 94 ALA A N 1
ATOM 706 C CA . ALA A 1 94 ? -8.055 -18.510 4.936 1.00 92.88 94 ALA A CA 1
ATOM 707 C C . ALA A 1 94 ? -9.516 -18.058 5.110 1.00 92.88 94 ALA A C 1
ATOM 709 O O . ALA A 1 94 ? -9.849 -17.292 6.017 1.00 92.88 94 ALA A O 1
ATOM 710 N N . GLY A 1 95 ? -10.412 -18.587 4.276 1.00 90.56 95 GLY A N 1
ATOM 711 C CA . GLY A 1 95 ? -11.835 -18.265 4.351 1.00 90.56 95 GLY A CA 1
ATOM 712 C C . GLY A 1 95 ? -12.121 -16.819 3.946 1.00 90.56 95 GLY A C 1
ATOM 713 O O . GLY A 1 95 ? -11.686 -16.390 2.887 1.00 90.56 95 GLY A O 1
ATOM 714 N N . ARG A 1 96 ? -12.883 -16.099 4.779 1.00 91.50 96 ARG A N 1
ATOM 715 C CA . ARG A 1 96 ? -13.436 -14.768 4.460 1.00 91.50 96 ARG A CA 1
ATOM 716 C C . ARG A 1 96 ? -12.788 -13.628 5.250 1.00 91.50 96 ARG A C 1
ATOM 718 O O . ARG A 1 96 ? -13.344 -12.542 5.310 1.00 91.50 96 ARG A O 1
ATOM 725 N N . ALA A 1 97 ? -11.673 -13.892 5.934 1.00 91.88 97 ALA A N 1
ATOM 726 C CA . ALA A 1 97 ? -11.111 -12.946 6.899 1.00 91.88 97 ALA A CA 1
ATOM 727 C C . ALA A 1 97 ? -10.576 -11.657 6.252 1.00 91.88 97 ALA A C 1
ATOM 729 O O . ALA A 1 97 ? -10.626 -10.618 6.894 1.00 91.88 97 ALA A O 1
ATOM 730 N N . GLY A 1 98 ? -10.111 -11.726 5.001 1.00 89.50 98 GLY A N 1
ATOM 731 C CA . GLY A 1 98 ? -9.676 -10.556 4.234 1.00 89.50 98 GLY A CA 1
ATOM 732 C C . GLY A 1 98 ? -10.707 -10.025 3.235 1.00 89.50 98 GLY A C 1
ATOM 733 O O . GLY A 1 98 ? -10.353 -9.180 2.427 1.00 89.50 98 GLY A O 1
ATOM 734 N N . GLU A 1 99 ? -11.948 -10.533 3.228 1.00 92.81 99 GLU A N 1
ATOM 735 C CA . GLU A 1 99 ? -12.985 -10.017 2.321 1.00 92.81 99 GLU A CA 1
ATOM 736 C C . GLU A 1 99 ? -13.438 -8.616 2.770 1.00 92.81 99 GLU A C 1
ATOM 738 O O . GLU A 1 99 ? -13.802 -8.429 3.933 1.00 92.81 99 GLU A O 1
ATOM 743 N N . GLY A 1 100 ? -13.471 -7.655 1.840 1.00 94.31 100 GLY A N 1
ATOM 744 C CA . GLY A 1 100 ? -14.008 -6.312 2.079 1.00 94.31 100 GLY A CA 1
ATOM 745 C C . GLY A 1 100 ? -13.107 -5.426 2.938 1.00 94.31 100 GLY A C 1
ATOM 746 O O . GLY A 1 100 ? -13.602 -4.518 3.605 1.00 94.31 100 GLY A O 1
ATOM 747 N N . ILE A 1 101 ? -11.801 -5.701 2.993 1.00 95.06 101 ILE A N 1
ATOM 748 C CA . ILE A 1 101 ? -10.853 -4.849 3.722 1.00 95.06 101 ILE A CA 1
ATOM 749 C C . ILE A 1 101 ? -10.719 -3.501 3.012 1.00 95.06 101 ILE A C 1
ATOM 751 O O . ILE A 1 101 ? -10.743 -2.469 3.678 1.00 95.06 101 ILE A O 1
ATOM 755 N N . ALA A 1 102 ? -10.660 -3.483 1.677 1.00 95.06 102 ALA A N 1
ATOM 756 C CA . ALA A 1 102 ? -10.583 -2.229 0.934 1.00 95.06 102 ALA A CA 1
ATOM 757 C C . ALA A 1 102 ? -11.840 -1.362 1.123 1.00 95.06 102 ALA A C 1
ATOM 759 O O . ALA A 1 102 ? -11.718 -0.151 1.288 1.00 95.06 102 ALA A O 1
ATOM 760 N N . GLU A 1 103 ? -13.030 -1.970 1.168 1.00 95.56 103 GLU A N 1
ATOM 761 C CA . GLU A 1 103 ? -14.287 -1.266 1.471 1.00 95.56 103 GLU A CA 1
ATOM 762 C C . GLU A 1 103 ? -14.274 -0.673 2.890 1.00 95.56 103 GLU A C 1
ATOM 764 O O . GLU A 1 103 ? -14.569 0.505 3.067 1.00 95.56 103 GLU A O 1
ATOM 769 N N . GLN A 1 104 ? -13.839 -1.443 3.894 1.00 96.12 104 GLN A N 1
ATOM 770 C CA . GLN A 1 104 ? -13.707 -0.944 5.270 1.00 96.12 104 GLN A CA 1
ATOM 771 C C . GLN A 1 104 ? -12.722 0.225 5.378 1.00 96.12 104 GLN A C 1
ATOM 773 O O . GLN A 1 104 ? -12.979 1.180 6.111 1.00 96.12 104 GLN A O 1
ATOM 778 N N . VAL A 1 105 ? -11.601 0.164 4.652 1.00 96.25 105 VAL A N 1
ATOM 779 C CA . VAL A 1 105 ? -10.631 1.264 4.590 1.00 96.25 105 VAL A CA 1
ATOM 780 C C . VAL A 1 105 ? -11.240 2.483 3.901 1.00 96.25 105 VAL A C 1
ATOM 782 O O . VAL A 1 105 ? -11.085 3.587 4.412 1.00 96.25 105 VAL A O 1
ATOM 785 N N . ALA A 1 106 ? -11.965 2.309 2.792 1.00 96.31 106 ALA A N 1
ATOM 786 C CA . ALA A 1 106 ? -12.652 3.413 2.122 1.00 96.31 106 ALA A CA 1
ATOM 787 C C . ALA A 1 106 ? -13.616 4.142 3.071 1.00 96.31 106 ALA A C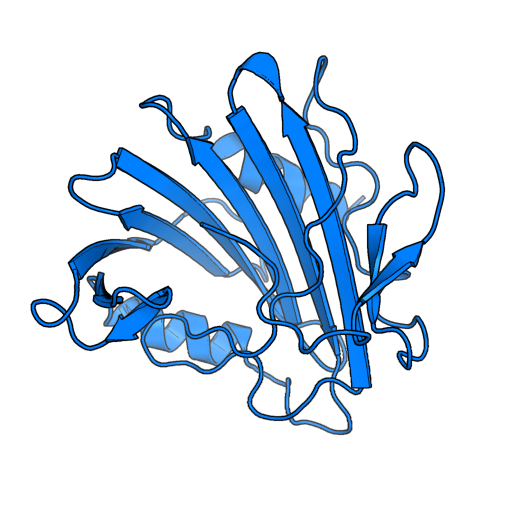 1
ATOM 789 O O . ALA A 1 106 ? -13.531 5.362 3.196 1.00 96.31 106 ALA A O 1
ATOM 790 N N . ASP A 1 107 ? -14.453 3.393 3.794 1.00 96.81 107 ASP A N 1
ATOM 791 C CA . ASP A 1 107 ? -15.390 3.942 4.779 1.00 96.81 107 ASP A CA 1
ATOM 792 C C . ASP A 1 107 ? -14.661 4.673 5.921 1.00 96.81 107 ASP A C 1
ATOM 794 O O . ASP A 1 107 ? -15.084 5.745 6.359 1.00 96.81 107 ASP A O 1
ATOM 798 N N . ALA A 1 108 ? -13.551 4.114 6.417 1.00 96.00 108 ALA A N 1
ATOM 799 C CA . ALA A 1 108 ? -12.766 4.729 7.486 1.00 96.00 108 ALA A CA 1
ATOM 800 C C . ALA A 1 108 ? -12.086 6.034 7.039 1.00 96.00 108 ALA A C 1
ATOM 802 O O . ALA A 1 108 ? -12.031 6.996 7.810 1.00 96.00 108 ALA A O 1
ATOM 803 N N . LEU A 1 109 ? -11.611 6.091 5.792 1.00 95.75 109 LEU A N 1
ATOM 804 C CA . LEU A 1 109 ? -10.964 7.271 5.217 1.00 95.75 109 LEU A CA 1
ATOM 805 C C . LEU A 1 109 ? -11.915 8.473 5.097 1.00 95.75 109 LEU A C 1
ATOM 807 O O . LEU A 1 109 ? -11.450 9.605 5.201 1.00 95.75 109 LEU A O 1
ATOM 811 N N . GLU A 1 110 ? -13.231 8.272 4.946 1.00 94.88 110 GLU A N 1
ATOM 812 C CA . GLU A 1 110 ? -14.201 9.382 4.876 1.00 94.88 110 GLU A CA 1
ATOM 813 C C . GLU A 1 110 ? -14.231 10.247 6.149 1.00 94.88 110 GLU A C 1
ATOM 815 O O . GLU A 1 110 ? -14.582 11.428 6.093 1.00 94.88 110 GLU A O 1
ATOM 820 N N . GLY A 1 111 ? -13.885 9.663 7.300 1.00 92.31 111 GLY A N 1
ATOM 821 C CA . GLY A 1 111 ? -13.888 10.329 8.606 1.00 92.31 111 GLY A CA 1
ATOM 822 C C . GLY A 1 111 ? -12.505 10.522 9.226 1.00 92.31 111 GLY A C 1
ATOM 823 O O . GLY A 1 111 ? -12.424 10.924 10.389 1.00 92.31 111 GLY A O 1
ATOM 824 N N . CYS A 1 112 ? -11.436 10.203 8.496 1.00 95.50 112 CYS A N 1
ATOM 825 C CA . CYS A 1 112 ? -10.073 10.187 9.010 1.00 95.50 112 CYS A CA 1
ATOM 826 C C . CYS A 1 112 ? -9.254 11.346 8.439 1.00 95.50 112 CYS A C 1
ATOM 828 O O . CYS A 1 112 ? -8.751 11.275 7.322 1.00 95.50 112 CYS A O 1
ATOM 830 N N . ASP A 1 113 ? -9.075 12.396 9.239 1.00 94.69 113 ASP A N 1
ATOM 831 C CA . ASP A 1 113 ? -8.189 13.513 8.885 1.00 94.69 113 ASP A CA 1
ATOM 832 C C . ASP A 1 113 ? -6.709 13.206 9.195 1.00 94.69 113 ASP A C 1
ATOM 834 O O . ASP A 1 113 ? -5.804 13.895 8.720 1.00 94.69 113 ASP A O 1
ATOM 838 N N . GLY A 1 114 ? -6.445 12.173 10.002 1.00 94.38 114 GLY A N 1
ATOM 839 C CA . GLY A 1 114 ? -5.103 11.793 10.418 1.00 94.38 114 GLY A CA 1
ATOM 840 C C . GLY A 1 114 ? -5.048 10.973 11.704 1.00 94.38 114 GLY A C 1
ATOM 841 O O . GLY A 1 114 ? -6.056 10.762 12.383 1.00 94.38 114 GLY A O 1
ATOM 842 N N . PHE A 1 115 ? -3.844 10.529 12.047 1.00 95.00 115 PHE A N 1
ATOM 843 C CA . PHE A 1 115 ? -3.539 9.739 13.238 1.00 95.00 115 PHE A CA 1
ATOM 844 C C . PHE A 1 115 ? -2.135 10.057 13.767 1.00 95.00 115 PHE A C 1
ATOM 846 O O . PHE A 1 115 ? -1.300 10.623 13.063 1.00 95.00 115 PHE A O 1
ATOM 853 N N . GLY A 1 116 ? -1.872 9.700 15.023 1.00 94.12 116 GLY A N 1
ATOM 854 C CA . GLY A 1 116 ? -0.532 9.757 15.597 1.00 94.12 116 GLY A CA 1
ATOM 855 C C . GLY A 1 116 ? 0.222 8.454 15.334 1.00 94.12 116 GLY A C 1
ATOM 856 O O . GLY A 1 116 ? -0.390 7.402 15.168 1.00 94.12 116 GLY A O 1
ATOM 857 N N . VAL A 1 117 ? 1.550 8.503 15.337 1.00 91.19 117 VAL A N 1
ATOM 858 C CA . VAL A 1 117 ? 2.418 7.321 15.276 1.00 91.19 117 VAL A CA 1
ATOM 859 C C . VAL A 1 117 ? 3.403 7.370 16.437 1.00 91.19 117 VAL A C 1
ATOM 861 O O . VAL A 1 117 ? 4.084 8.382 16.613 1.00 91.19 117 VAL A O 1
ATOM 864 N N . ASP A 1 118 ? 3.456 6.313 17.245 1.00 90.31 118 ASP A N 1
ATOM 865 C CA . ASP A 1 118 ? 4.386 6.206 18.378 1.00 90.31 118 ASP A CA 1
ATOM 866 C C . ASP A 1 118 ? 5.812 5.785 17.961 1.00 90.31 118 ASP A C 1
ATOM 868 O O . ASP A 1 118 ? 6.099 5.561 16.781 1.00 90.31 118 ASP A O 1
ATOM 872 N N . GLU A 1 119 ? 6.731 5.704 18.929 1.00 86.06 119 GLU A N 1
ATOM 873 C CA . GLU A 1 119 ? 8.142 5.359 18.706 1.00 86.06 119 GLU A CA 1
ATOM 874 C C . GLU A 1 119 ? 8.359 4.000 18.021 1.00 86.06 119 GLU A C 1
ATOM 876 O O . GLU A 1 119 ? 9.354 3.825 17.307 1.00 86.06 119 GLU A O 1
ATOM 881 N N . ASP A 1 120 ? 7.415 3.073 18.192 1.00 83.00 120 ASP A N 1
ATOM 882 C CA . ASP A 1 120 ? 7.440 1.734 17.605 1.00 83.00 120 ASP A CA 1
ATOM 883 C C . ASP A 1 120 ? 6.823 1.704 16.194 1.00 83.00 120 ASP A C 1
ATOM 885 O O . ASP A 1 120 ? 6.880 0.684 15.505 1.00 83.00 120 ASP A O 1
ATOM 889 N N . GLY A 1 121 ? 6.275 2.828 15.723 1.00 82.50 121 GLY A N 1
ATOM 890 C CA . GLY A 1 121 ? 5.613 2.925 14.426 1.00 82.50 121 GLY A CA 1
ATOM 891 C C . GLY A 1 121 ? 4.146 2.492 14.453 1.00 82.50 121 GLY A C 1
ATOM 892 O O . GLY A 1 121 ? 3.578 2.236 13.392 1.00 82.50 121 GLY A O 1
ATOM 893 N N . THR A 1 122 ? 3.534 2.398 15.634 1.00 86.25 122 THR A N 1
ATOM 894 C CA . THR A 1 122 ? 2.138 1.985 15.800 1.00 86.25 122 THR A CA 1
ATOM 895 C C . THR A 1 122 ? 1.205 3.180 15.661 1.00 86.25 122 THR A C 1
ATOM 897 O O . THR A 1 122 ? 1.452 4.247 16.223 1.00 86.25 122 THR A O 1
ATOM 900 N N . GLU A 1 123 ? 0.098 2.989 14.941 1.00 89.31 123 GLU A N 1
ATOM 901 C CA . GLU A 1 123 ? -0.981 3.974 14.878 1.00 89.31 123 GLU A CA 1
ATOM 902 C C . GLU A 1 123 ? -1.618 4.176 16.265 1.00 89.31 123 GLU A C 1
ATOM 904 O O . GLU A 1 123 ? -2.083 3.234 16.912 1.00 89.31 123 GLU A O 1
ATOM 909 N N . VAL A 1 124 ? -1.676 5.431 16.702 1.00 90.69 124 VAL A N 1
ATOM 910 C CA . VAL A 1 124 ? -2.341 5.891 17.923 1.00 90.69 124 VAL A CA 1
ATOM 911 C C . VAL A 1 124 ? -3.265 7.068 17.604 1.00 90.69 124 VAL A C 1
ATOM 913 O O . VAL A 1 124 ? -3.236 7.644 16.518 1.00 90.69 124 VAL A O 1
ATOM 916 N N . ALA A 1 125 ? -4.112 7.460 18.558 1.00 90.12 125 ALA A N 1
ATOM 917 C CA . ALA A 1 125 ? -4.981 8.621 18.374 1.00 90.12 125 ALA A CA 1
ATOM 918 C C . ALA A 1 125 ? -4.162 9.889 18.059 1.00 90.12 125 ALA A C 1
ATOM 920 O O . ALA A 1 125 ? -3.123 10.122 18.682 1.00 90.12 125 ALA A O 1
ATOM 921 N N . SER A 1 126 ? -4.651 10.728 17.139 1.00 90.19 126 SER A N 1
ATOM 922 C CA . SER A 1 126 ? -4.002 12.007 16.813 1.00 90.19 126 SER A CA 1
ATOM 923 C C . SER A 1 126 ? -3.746 12.850 18.070 1.00 90.19 126 SER A C 1
ATOM 925 O O . SER A 1 126 ? -4.554 12.885 19.007 1.00 90.19 126 SER A O 1
ATOM 927 N N . GLY A 1 127 ? -2.574 13.481 18.116 1.00 90.62 127 GLY A N 1
ATOM 928 C CA . GLY A 1 127 ? -2.046 14.220 19.259 1.00 90.62 127 GLY A CA 1
ATOM 929 C C . GLY A 1 127 ? -1.446 13.347 20.365 1.00 90.62 127 GLY A C 1
ATOM 930 O O . GLY A 1 127 ? -1.019 13.890 21.385 1.00 90.62 127 GLY A O 1
ATOM 931 N N . SER A 1 128 ? -1.441 12.018 20.206 1.00 92.06 128 SER A N 1
ATOM 932 C CA . SER A 1 128 ? -0.882 11.071 21.186 1.00 92.06 128 SER A CA 1
ATOM 933 C C . SER A 1 128 ? 0.405 10.386 20.717 1.00 92.06 128 SER A C 1
ATOM 935 O O . SER A 1 128 ? 1.000 9.663 21.513 1.00 92.06 128 SER A O 1
ATOM 937 N N . GLY A 1 129 ? 0.807 10.576 19.456 1.00 91.75 129 GLY A N 1
ATOM 938 C CA . GLY A 1 129 ? 2.015 9.980 18.881 1.00 91.75 129 GLY A CA 1
ATOM 939 C C . GLY A 1 129 ? 3.251 10.873 19.001 1.00 91.75 129 GLY A C 1
ATOM 940 O O . GLY A 1 129 ? 3.169 12.038 19.390 1.00 91.75 129 GLY A O 1
ATOM 941 N N . ASP A 1 130 ? 4.402 10.318 18.629 1.00 91.81 130 ASP A N 1
ATOM 942 C CA . ASP A 1 130 ? 5.656 11.059 18.445 1.00 91.81 130 ASP A CA 1
ATOM 943 C C . ASP A 1 130 ? 5.681 11.815 17.109 1.00 91.81 130 ASP A C 1
ATOM 945 O O . ASP A 1 130 ? 6.330 12.857 16.981 1.00 91.81 130 ASP A O 1
ATOM 949 N N . TYR A 1 131 ? 4.945 11.300 16.123 1.00 91.69 131 TYR A N 1
ATOM 950 C CA . TYR A 1 131 ? 4.709 11.935 14.833 1.00 91.69 131 TYR A CA 1
ATOM 951 C C . TYR A 1 131 ? 3.210 12.027 14.559 1.00 91.69 131 TYR A C 1
ATOM 953 O O . TYR A 1 131 ? 2.452 11.140 14.946 1.00 91.69 131 TYR A O 1
ATOM 961 N N . GLU A 1 132 ? 2.795 13.063 13.836 1.00 94.44 132 GLU A N 1
ATOM 962 C CA . GLU A 1 132 ? 1.430 13.181 13.321 1.00 94.44 132 GLU A CA 1
ATOM 963 C C . GLU A 1 132 ? 1.418 12.844 11.833 1.00 94.44 132 GLU A C 1
ATOM 965 O O . GLU A 1 132 ? 2.308 13.254 11.085 1.00 94.44 132 GLU A O 1
ATOM 970 N N . VAL A 1 133 ? 0.413 12.090 11.407 1.00 93.75 133 VAL A N 1
ATOM 971 C CA . VAL A 1 133 ? 0.173 11.737 10.012 1.00 93.75 133 VAL A CA 1
ATOM 972 C C . VAL A 1 133 ? -1.153 12.339 9.594 1.00 93.75 133 VAL A C 1
ATOM 974 O O . VAL A 1 133 ? -2.195 11.982 10.132 1.00 93.75 133 VAL A O 1
ATOM 977 N N . THR A 1 134 ? -1.111 13.222 8.604 1.00 94.75 134 THR A N 1
ATOM 978 C CA . THR A 1 134 ? -2.310 13.763 7.959 1.00 94.75 134 THR A CA 1
ATOM 979 C C . THR A 1 134 ? -2.696 12.867 6.793 1.00 94.75 134 THR A C 1
ATOM 981 O O . THR A 1 134 ? -1.831 12.475 6.002 1.00 94.75 134 THR A O 1
ATOM 984 N N . VAL A 1 135 ? -3.986 12.564 6.677 1.00 95.75 135 VAL A N 1
ATOM 985 C CA . VAL A 1 135 ? -4.539 11.691 5.638 1.00 95.75 135 VAL A CA 1
ATOM 986 C C . VAL A 1 135 ? -5.407 12.510 4.690 1.00 95.75 135 VAL A C 1
ATOM 988 O O . VAL A 1 135 ? -6.248 13.296 5.117 1.00 95.75 135 VAL A O 1
ATOM 991 N N . THR A 1 136 ? -5.193 12.352 3.384 1.00 95.06 136 THR A N 1
ATOM 992 C CA . THR A 1 136 ? -6.018 12.997 2.353 1.00 95.06 136 THR A CA 1
ATOM 993 C C . THR A 1 136 ? -6.425 12.002 1.268 1.00 95.06 136 THR A C 1
ATOM 995 O O . THR A 1 136 ? -5.585 11.219 0.825 1.00 95.06 136 THR A O 1
ATOM 998 N N . PRO A 1 137 ? -7.684 12.009 0.793 1.00 94.81 137 PRO A N 1
ATOM 999 C CA . PRO A 1 137 ? -8.092 11.149 -0.315 1.00 94.81 137 PRO A CA 1
ATOM 1000 C C . PRO A 1 137 ? -7.252 11.394 -1.573 1.00 94.81 137 PRO A C 1
ATOM 1002 O O . PRO A 1 137 ? -6.955 12.540 -1.918 1.00 94.81 137 PRO A O 1
ATOM 1005 N N . LEU A 1 138 ? -6.890 10.321 -2.277 1.00 94.88 138 LEU A N 1
ATOM 1006 C CA . LEU A 1 138 ? -6.188 10.385 -3.557 1.00 94.88 138 LEU A CA 1
ATOM 1007 C C . LEU A 1 138 ? -7.149 10.029 -4.692 1.00 94.88 138 LEU A C 1
ATOM 1009 O O . LEU A 1 138 ? -7.665 8.916 -4.768 1.00 94.88 138 LEU A O 1
ATOM 1013 N N . GLU A 1 139 ? -7.359 10.975 -5.600 1.00 91.31 139 GLU A N 1
ATOM 1014 C CA . GLU A 1 139 ? -8.250 10.807 -6.746 1.00 91.31 139 GLU A CA 1
ATOM 1015 C C . GLU A 1 139 ? -7.525 10.249 -7.984 1.00 91.31 139 GLU A C 1
ATOM 1017 O O . GLU A 1 139 ? -6.300 10.241 -8.083 1.00 91.31 139 GLU A O 1
ATOM 1022 N N . GLY A 1 140 ? -8.298 9.811 -8.984 1.00 90.25 140 GLY A N 1
ATOM 1023 C CA . GLY A 1 140 ? -7.775 9.439 -10.304 1.00 90.25 140 GLY A CA 1
ATOM 1024 C C . GLY A 1 140 ? -7.278 7.997 -10.433 1.00 90.25 140 GLY A C 1
ATOM 1025 O O . GLY A 1 140 ? -6.899 7.587 -11.538 1.00 90.25 140 GLY A O 1
ATOM 1026 N N . LEU A 1 141 ? -7.329 7.205 -9.362 1.00 93.88 141 LEU A N 1
ATOM 1027 C CA . LEU A 1 141 ? -7.102 5.765 -9.436 1.00 93.88 141 LEU A CA 1
ATOM 1028 C C . LEU A 1 141 ? -8.225 5.070 -10.233 1.00 93.88 141 LEU A C 1
ATOM 1030 O O . LEU A 1 141 ? -9.370 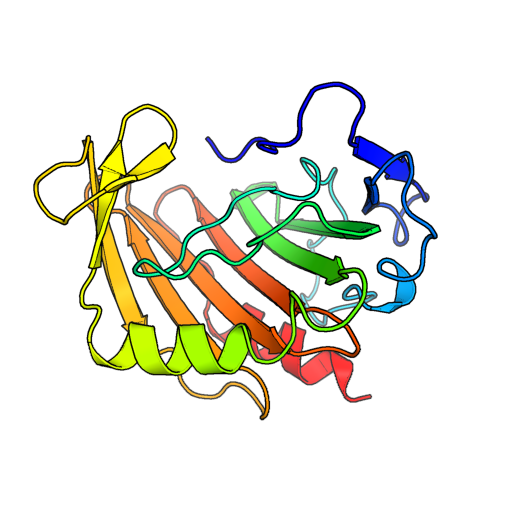5.527 -10.224 1.00 93.88 141 LEU A O 1
ATOM 1034 N N . PRO A 1 142 ? -7.916 3.994 -10.978 1.00 93.44 142 PRO A N 1
ATOM 1035 C CA . PRO A 1 142 ? -8.940 3.177 -11.615 1.00 93.44 142 PRO A CA 1
ATOM 1036 C C . PRO A 1 142 ? -9.720 2.379 -10.562 1.00 93.44 142 PRO A C 1
ATOM 1038 O O . PRO A 1 142 ? -9.137 1.898 -9.594 1.00 93.44 142 PRO A O 1
ATOM 1041 N N . GLU A 1 143 ? -11.017 2.155 -10.776 1.00 92.56 143 GLU A N 1
ATOM 1042 C CA . GLU A 1 143 ? -11.749 1.160 -9.982 1.00 92.56 143 GLU A CA 1
ATOM 1043 C C . GLU A 1 143 ? -11.090 -0.231 -10.133 1.00 92.56 143 GLU A C 1
ATOM 1045 O O . GLU A 1 143 ? -10.626 -0.563 -11.232 1.00 92.56 143 GLU A O 1
ATOM 1050 N N . PRO A 1 144 ? -11.039 -1.059 -9.070 1.00 94.62 144 PRO A N 1
ATOM 1051 C CA . PRO A 1 144 ? -11.658 -0.881 -7.748 1.00 94.62 144 PRO A CA 1
ATOM 1052 C C . PRO A 1 144 ? -10.715 -0.293 -6.675 1.00 94.62 144 PRO A C 1
ATOM 1054 O O . PRO A 1 144 ? -10.897 -0.562 -5.492 1.00 94.62 144 PRO A O 1
ATOM 1057 N N . TRP A 1 145 ? -9.673 0.449 -7.055 1.00 96.81 145 TRP A N 1
ATOM 1058 C CA . TRP A 1 145 ? -8.683 0.940 -6.096 1.00 96.81 145 TRP A CA 1
ATOM 1059 C C . TRP A 1 145 ? -9.205 2.101 -5.242 1.00 96.81 145 TRP A C 1
ATOM 1061 O O . TRP A 1 145 ? -9.747 3.079 -5.755 1.00 96.81 145 TRP A O 1
ATOM 1071 N N . VAL A 1 146 ? -8.947 2.010 -3.941 1.00 97.00 146 VAL A N 1
ATOM 1072 C CA . VAL A 1 146 ? -9.154 3.052 -2.931 1.00 97.00 146 VAL A CA 1
ATOM 1073 C C . VAL A 1 146 ? -7.825 3.757 -2.699 1.00 97.00 146 VAL A C 1
ATOM 1075 O O . VAL A 1 146 ? -6.819 3.090 -2.469 1.00 97.00 146 VAL A O 1
ATOM 1078 N N . GLY A 1 147 ? -7.802 5.089 -2.775 1.00 96.88 147 GLY A N 1
ATOM 1079 C CA . GLY A 1 147 ? -6.571 5.877 -2.732 1.00 96.88 147 GLY A CA 1
ATOM 1080 C C . GLY A 1 147 ? -6.527 6.902 -1.616 1.00 96.88 147 GLY A C 1
ATOM 1081 O O . GLY A 1 147 ? -7.503 7.615 -1.388 1.00 96.88 147 GLY A O 1
ATOM 1082 N N . TRP A 1 148 ? -5.362 7.054 -0.992 1.00 97.19 148 TRP A N 1
ATOM 1083 C CA . TRP A 1 148 ? -5.095 8.140 -0.051 1.00 97.19 148 TRP A CA 1
ATOM 1084 C C . TRP A 1 148 ? -3.619 8.536 -0.042 1.00 97.19 148 TRP A C 1
ATOM 1086 O O . TRP A 1 148 ? -2.751 7.833 -0.557 1.00 97.19 148 TRP A O 1
ATOM 1096 N N . THR A 1 149 ? -3.337 9.698 0.529 1.00 95.38 149 THR A N 1
ATOM 1097 C CA . THR A 1 149 ? -1.995 10.204 0.792 1.00 95.38 149 THR A CA 1
ATOM 1098 C C . THR A 1 149 ? -1.816 10.366 2.291 1.00 95.38 149 THR A C 1
ATOM 1100 O O . THR A 1 149 ? -2.643 10.984 2.952 1.00 95.38 149 THR A O 1
ATOM 1103 N N . GLU A 1 150 ? -0.713 9.846 2.810 1.00 94.38 150 GLU A N 1
ATOM 1104 C CA . GLU A 1 150 ? -0.243 10.050 4.176 1.00 94.38 150 GLU A CA 1
ATOM 1105 C C . GLU A 1 150 ? 0.906 11.054 4.162 1.00 94.38 150 GLU A C 1
ATOM 1107 O O . GLU A 1 150 ? 1.866 10.907 3.401 1.00 94.38 150 GLU A O 1
ATOM 1112 N N . THR 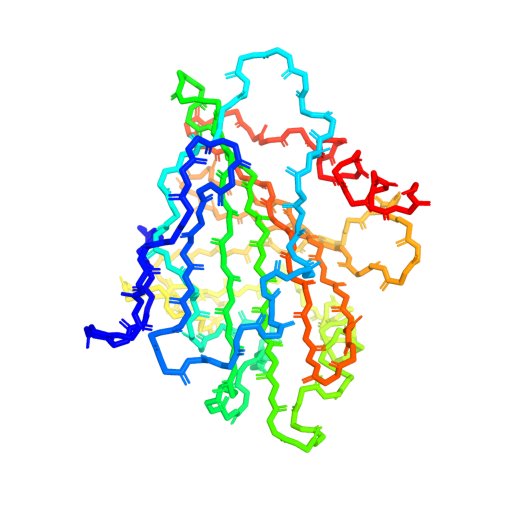A 1 151 ? 0.826 12.076 5.009 1.00 91.81 151 THR A N 1
ATOM 1113 C CA . THR A 1 151 ? 1.907 13.044 5.219 1.00 91.81 151 THR A CA 1
ATOM 1114 C C . THR A 1 151 ? 2.322 13.035 6.678 1.00 91.81 151 THR A C 1
ATOM 1116 O O . THR A 1 151 ? 1.563 13.487 7.529 1.00 91.81 151 THR A O 1
ATOM 1119 N N . THR A 1 152 ? 3.533 12.560 6.972 1.00 90.56 152 THR A N 1
ATOM 1120 C CA . THR A 1 152 ? 4.100 12.609 8.325 1.00 90.56 152 THR A CA 1
ATOM 1121 C C . THR A 1 152 ? 4.667 14.001 8.605 1.00 90.56 152 THR A C 1
ATOM 1123 O O . THR A 1 152 ? 5.701 14.403 8.051 1.00 90.56 152 THR A O 1
ATOM 1126 N N . GLU A 1 153 ? 3.996 14.749 9.476 1.00 86.44 153 GLU A N 1
ATOM 1127 C CA . GLU A 1 153 ? 4.368 16.105 9.862 1.00 86.44 153 GLU A CA 1
ATOM 1128 C C . GLU A 1 153 ? 5.739 16.141 10.553 1.00 86.44 153 GLU A C 1
ATOM 1130 O O . GLU A 1 153 ? 6.134 15.235 11.286 1.00 86.44 153 GLU A O 1
ATOM 1135 N N . GLY A 1 154 ? 6.521 17.190 10.282 1.00 80.88 154 GLY A N 1
ATOM 1136 C CA . GLY A 1 154 ? 7.870 17.370 10.837 1.00 80.88 154 GLY A CA 1
ATOM 1137 C C . GLY A 1 154 ? 8.953 16.461 10.235 1.00 80.88 154 GLY A C 1
ATOM 1138 O O . GLY A 1 154 ? 10.102 16.890 10.136 1.00 80.88 154 GLY A O 1
ATOM 1139 N N . ALA A 1 155 ? 8.598 15.260 9.769 1.00 80.31 155 ALA A N 1
ATOM 1140 C CA . ALA A 1 155 ? 9.499 14.345 9.064 1.00 80.31 155 ALA A CA 1
ATOM 1141 C C . ALA A 1 155 ? 9.547 14.598 7.546 1.00 80.31 155 ALA A C 1
ATOM 1143 O O . ALA A 1 155 ? 10.516 14.216 6.888 1.00 80.31 155 ALA A O 1
ATOM 1144 N N . GLY A 1 156 ? 8.518 15.249 6.987 1.00 76.19 156 GLY A N 1
ATOM 1145 C CA . GLY A 1 156 ? 8.436 15.551 5.554 1.00 76.19 156 GLY A CA 1
ATOM 1146 C C . GLY A 1 156 ? 8.3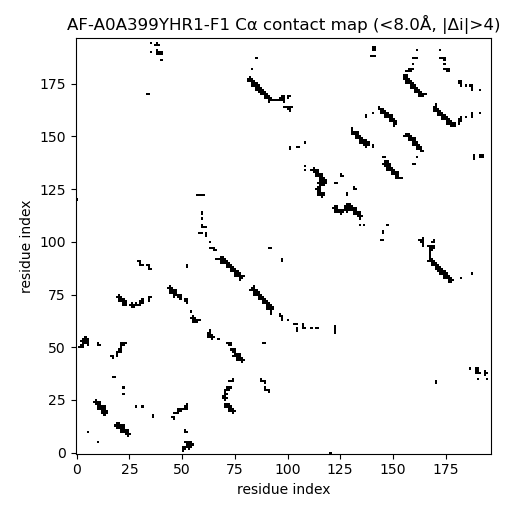33 14.299 4.681 1.00 76.19 156 GLY A C 1
ATOM 1147 O O . GLY A 1 156 ? 8.760 14.321 3.528 1.00 76.19 156 GLY A O 1
ATOM 1148 N N . LEU A 1 157 ? 7.818 13.205 5.248 1.00 85.94 157 LEU A N 1
ATOM 1149 C CA . LEU A 1 157 ? 7.565 11.960 4.534 1.00 85.94 157 LEU A CA 1
ATOM 1150 C C . LEU A 1 157 ? 6.163 12.020 3.942 1.00 85.94 157 LEU A C 1
ATOM 1152 O O . LEU A 1 157 ? 5.204 12.315 4.653 1.00 85.94 157 LEU A O 1
ATOM 1156 N N . VAL A 1 158 ? 6.065 11.736 2.647 1.00 90.12 158 VAL A N 1
ATOM 1157 C CA . VAL A 1 158 ? 4.792 11.637 1.936 1.00 90.12 158 VAL A CA 1
ATOM 1158 C C . VAL A 1 158 ? 4.728 10.277 1.270 1.00 90.12 158 VAL A C 1
ATOM 1160 O O . VAL A 1 158 ? 5.666 9.864 0.577 1.00 90.12 158 VAL A O 1
ATOM 1163 N N . ARG A 1 159 ? 3.615 9.590 1.496 1.00 92.44 159 ARG A N 1
ATOM 1164 C CA . ARG A 1 159 ? 3.308 8.293 0.912 1.00 92.44 159 ARG A CA 1
ATOM 1165 C C . ARG A 1 159 ? 1.954 8.374 0.223 1.00 92.44 159 ARG A C 1
ATOM 1167 O O . ARG A 1 159 ? 0.980 8.812 0.820 1.00 92.44 159 ARG A O 1
ATOM 1174 N N . HIS A 1 160 ? 1.901 7.939 -1.025 1.00 95.56 160 HIS A N 1
ATOM 1175 C CA . HIS A 1 160 ? 0.667 7.731 -1.766 1.00 95.56 160 HIS A CA 1
ATOM 1176 C C . HIS A 1 160 ? 0.349 6.245 -1.735 1.00 95.56 160 HIS A C 1
ATOM 1178 O O . HIS A 1 160 ? 1.208 5.427 -2.061 1.00 95.56 160 HIS A O 1
ATOM 1184 N N . ASN A 1 161 ? -0.876 5.907 -1.368 1.00 97.00 161 ASN A N 1
ATOM 1185 C CA . ASN A 1 161 ? -1.332 4.543 -1.175 1.00 97.00 161 ASN A CA 1
ATOM 1186 C C . ASN A 1 161 ? -2.522 4.250 -2.079 1.00 97.00 161 ASN A C 1
ATOM 1188 O O . ASN A 1 161 ? -3.366 5.113 -2.327 1.00 97.00 161 ASN A O 1
ATOM 1192 N N . ALA A 1 162 ? -2.575 3.014 -2.555 1.00 97.38 162 ALA A N 1
ATOM 1193 C CA . ALA A 1 162 ? -3.716 2.435 -3.226 1.00 97.38 162 ALA A CA 1
ATOM 1194 C C . ALA A 1 162 ? -3.960 1.041 -2.641 1.00 97.38 162 ALA A C 1
ATOM 1196 O O . ALA A 1 162 ? -3.023 0.254 -2.513 1.00 97.38 162 ALA A O 1
ATOM 1197 N N . LEU A 1 163 ? -5.210 0.727 -2.320 1.00 97.44 163 LEU A N 1
ATOM 1198 C CA . LEU A 1 163 ? -5.630 -0.576 -1.814 1.00 97.44 163 LEU A CA 1
ATOM 1199 C C . LEU A 1 163 ? -6.817 -1.088 -2.625 1.00 97.44 163 LEU A C 1
ATOM 1201 O O . LEU A 1 163 ? -7.719 -0.323 -2.964 1.00 97.44 163 LEU A O 1
ATOM 1205 N N . ARG A 1 164 ? -6.841 -2.382 -2.925 1.00 96.75 164 ARG A N 1
ATOM 1206 C CA . ARG A 1 164 ? -8.023 -3.057 -3.466 1.00 96.75 164 ARG A CA 1
ATOM 1207 C C . ARG A 1 164 ? -8.198 -4.427 -2.839 1.00 96.75 164 ARG A C 1
ATOM 1209 O O . ARG A 1 164 ? -7.227 -5.044 -2.402 1.00 96.75 164 ARG A O 1
ATOM 1216 N N . ASP A 1 165 ? -9.422 -4.928 -2.883 1.00 96.31 165 ASP A N 1
ATOM 1217 C CA . ASP A 1 165 ? -9.674 -6.334 -2.603 1.00 96.31 165 ASP A CA 1
ATOM 1218 C C . ASP A 1 165 ? -9.189 -7.206 -3.772 1.00 96.31 165 ASP A C 1
ATOM 1220 O O . ASP A 1 165 ? -9.257 -6.831 -4.951 1.00 96.31 165 ASP A O 1
ATOM 1224 N N . VAL A 1 166 ? -8.725 -8.402 -3.427 1.00 95.56 166 VAL A N 1
ATOM 1225 C CA . VAL A 1 166 ? -8.439 -9.503 -4.349 1.00 95.56 166 VAL A CA 1
ATOM 1226 C C . VAL A 1 166 ? -9.098 -10.783 -3.836 1.00 95.56 166 VAL A C 1
ATOM 1228 O O . VAL A 1 166 ? -9.601 -10.837 -2.712 1.00 95.56 166 VAL A O 1
ATOM 1231 N N . ASP A 1 167 ? -9.113 -11.842 -4.646 1.00 93.88 167 ASP A N 1
ATOM 1232 C CA . ASP A 1 167 ? -9.741 -13.105 -4.254 1.00 93.88 167 ASP A CA 1
ATOM 1233 C C . ASP A 1 167 ? -9.071 -13.697 -2.998 1.00 93.88 167 ASP A C 1
ATOM 1235 O O . ASP A 1 167 ? -7.984 -14.278 -3.042 1.00 93.88 167 ASP A O 1
ATOM 1239 N N . GLY A 1 168 ? -9.764 -13.575 -1.863 1.00 93.00 168 GLY A N 1
ATOM 1240 C CA . GLY A 1 168 ? -9.319 -14.084 -0.567 1.00 93.00 168 GLY A CA 1
ATOM 1241 C C . GLY A 1 168 ? -8.409 -13.143 0.227 1.00 93.00 168 GLY A C 1
ATOM 1242 O O . GLY A 1 168 ? -7.809 -13.606 1.197 1.00 93.00 168 GLY A O 1
ATOM 1243 N N . GLY A 1 169 ? -8.301 -11.862 -0.137 1.00 96.00 169 GLY A N 1
ATOM 1244 C CA . GLY A 1 169 ? -7.506 -10.895 0.618 1.00 96.00 169 GLY A CA 1
ATOM 1245 C C . GLY A 1 169 ? -7.436 -9.516 -0.024 1.00 96.00 169 GLY A C 1
ATOM 1246 O O . GLY A 1 169 ? -8.404 -9.063 -0.629 1.00 96.00 169 GLY A O 1
ATOM 1247 N N . TRP A 1 170 ? -6.289 -8.855 0.099 1.00 96.62 170 TRP A N 1
ATOM 1248 C CA . TRP A 1 170 ? -6.094 -7.490 -0.390 1.00 96.62 170 TRP A CA 1
ATOM 1249 C C . TRP A 1 170 ? -4.748 -7.309 -1.098 1.00 96.62 170 TRP A C 1
ATOM 1251 O O . TRP A 1 170 ? -3.803 -8.078 -0.907 1.00 96.62 170 TRP A O 1
ATOM 1261 N N . HIS A 1 171 ? -4.680 -6.270 -1.930 1.00 96.56 171 HIS A N 1
ATOM 1262 C CA . HIS A 1 171 ? -3.486 -5.826 -2.646 1.00 96.56 171 HIS A CA 1
ATOM 1263 C C . HIS A 1 171 ? -3.253 -4.342 -2.373 1.00 96.56 171 HIS A C 1
ATOM 1265 O O . HIS A 1 171 ? -4.089 -3.507 -2.719 1.00 96.56 171 HIS A O 1
ATOM 1271 N N . TRP A 1 172 ? -2.118 -4.027 -1.753 1.00 96.25 172 TRP A N 1
ATOM 1272 C CA . TRP A 1 172 ? -1.642 -2.676 -1.468 1.00 96.25 172 TRP A CA 1
ATOM 1273 C C . TRP A 1 172 ? -0.534 -2.301 -2.457 1.00 96.25 172 TRP A C 1
ATOM 1275 O O . TRP A 1 172 ? 0.432 -3.043 -2.639 1.00 96.25 172 TRP A O 1
ATOM 1285 N N . VAL A 1 173 ? -0.619 -1.109 -3.051 1.00 96.06 173 VAL A N 1
ATOM 1286 C CA . VAL A 1 173 ? 0.500 -0.459 -3.751 1.00 96.06 173 VAL A CA 1
ATOM 1287 C C . VAL A 1 173 ? 0.801 0.899 -3.115 1.00 96.06 173 VAL A C 1
ATOM 1289 O O . VAL A 1 173 ? -0.104 1.690 -2.873 1.00 96.06 173 VAL A O 1
ATOM 1292 N N . SER A 1 174 ? 2.070 1.167 -2.803 1.00 95.12 174 SER A N 1
ATOM 1293 C CA . SER A 1 174 ? 2.496 2.413 -2.155 1.00 95.12 174 SER A CA 1
ATOM 1294 C C . SER A 1 174 ? 3.668 3.041 -2.893 1.00 95.12 174 SER A C 1
ATOM 1296 O O . SER A 1 174 ? 4.695 2.396 -3.084 1.00 95.12 174 SER A O 1
ATOM 1298 N N . ALA A 1 175 ? 3.561 4.325 -3.220 1.00 93.94 175 ALA A N 1
ATOM 1299 C CA . ALA A 1 175 ? 4.677 5.148 -3.666 1.00 93.94 175 ALA A CA 1
ATOM 1300 C C . ALA A 1 175 ? 5.110 6.077 -2.528 1.00 93.94 175 ALA A C 1
ATOM 1302 O O . ALA A 1 175 ? 4.291 6.826 -2.001 1.00 93.94 175 ALA A O 1
ATOM 1303 N N . TYR A 1 176 ? 6.386 6.062 -2.146 1.00 89.06 176 TYR A N 1
ATOM 1304 C CA . TYR A 1 176 ? 6.904 6.989 -1.139 1.00 89.06 176 TYR A CA 1
ATOM 1305 C C . TYR A 1 176 ? 8.256 7.567 -1.544 1.00 89.06 176 TYR A C 1
ATOM 1307 O O . TYR A 1 176 ? 9.099 6.877 -2.117 1.00 89.06 176 TYR A O 1
ATOM 1315 N N . GLY A 1 177 ? 8.459 8.838 -1.210 1.00 82.12 177 GLY A N 1
ATOM 1316 C CA . GLY A 1 177 ? 9.733 9.539 -1.342 1.00 82.12 177 GLY A CA 1
ATOM 1317 C C . GLY A 1 177 ? 10.244 9.957 0.031 1.00 82.12 177 GLY A C 1
ATOM 1318 O O . GLY A 1 177 ? 9.460 10.276 0.929 1.00 82.12 177 GLY A O 1
ATOM 1319 N N . SER A 1 178 ? 11.561 9.949 0.215 1.00 70.25 178 SER A N 1
ATOM 1320 C CA . SER A 1 178 ? 12.198 10.529 1.401 1.00 70.25 178 SER A CA 1
ATOM 1321 C C . SER A 1 178 ? 13.064 11.730 1.011 1.00 70.25 178 SER A C 1
ATOM 1323 O O . SER A 1 178 ? 13.432 11.882 -0.147 1.00 70.25 178 SER A O 1
ATOM 1325 N N . LEU A 1 179 ? 13.383 12.604 1.977 1.00 64.50 179 LEU A N 1
ATOM 1326 C CA . LEU A 1 179 ? 14.249 13.786 1.795 1.00 64.50 179 LEU A CA 1
ATOM 1327 C C . LEU A 1 179 ? 13.645 14.949 0.977 1.00 64.50 179 LEU A C 1
ATOM 1329 O O . LEU A 1 179 ? 14.334 15.598 0.193 1.00 64.50 179 LEU A O 1
ATOM 1333 N N . GLY A 1 180 ? 12.379 15.295 1.229 1.00 56.94 180 GLY A N 1
ATOM 1334 C CA . GLY A 1 180 ? 11.798 16.578 0.802 1.00 56.94 180 GLY A CA 1
ATOM 1335 C C . GLY A 1 180 ? 11.345 16.661 -0.659 1.00 56.94 180 GLY A C 1
ATOM 1336 O O . GLY A 1 180 ? 10.833 17.705 -1.063 1.00 56.94 180 GLY A O 1
ATOM 1337 N N . ALA A 1 181 ? 11.479 15.578 -1.425 1.00 66.50 181 ALA A N 1
ATOM 1338 C CA . ALA A 1 181 ? 10.803 15.384 -2.702 1.00 66.50 181 ALA A CA 1
ATOM 1339 C C . ALA A 1 181 ? 9.747 14.276 -2.522 1.00 66.50 181 ALA A C 1
ATOM 1341 O O . ALA A 1 181 ? 10.108 13.098 -2.509 1.00 66.50 181 ALA A O 1
ATOM 1342 N N . PRO A 1 182 ? 8.466 14.615 -2.288 1.00 73.38 182 PRO A N 1
ATOM 1343 C CA . PRO A 1 182 ? 7.410 13.608 -2.254 1.00 73.38 182 PRO A CA 1
ATOM 1344 C C . PRO A 1 182 ? 7.359 12.871 -3.597 1.00 73.38 182 PRO A C 1
ATOM 1346 O O . PRO A 1 182 ? 7.618 13.477 -4.640 1.00 73.38 182 PRO A O 1
ATOM 1349 N N . ALA A 1 183 ? 7.034 11.575 -3.571 1.00 78.44 183 ALA A N 1
ATOM 1350 C CA . ALA A 1 183 ? 6.806 10.831 -4.806 1.00 78.44 183 ALA A CA 1
ATOM 1351 C C . ALA A 1 183 ? 5.688 11.513 -5.613 1.00 78.44 183 ALA A C 1
ATOM 1353 O O . ALA A 1 183 ? 4.742 12.037 -5.035 1.00 78.44 183 ALA A O 1
ATOM 1354 N N . ASP A 1 184 ? 5.791 11.527 -6.940 1.00 86.88 184 ASP A N 1
ATOM 1355 C CA . ASP A 1 184 ? 4.707 12.040 -7.778 1.00 86.88 184 ASP A CA 1
ATOM 1356 C C . ASP A 1 184 ? 3.487 11.102 -7.653 1.00 86.88 184 ASP A C 1
ATOM 1358 O O . ASP A 1 184 ? 3.642 9.899 -7.894 1.00 86.88 184 ASP A O 1
ATOM 1362 N N . PRO A 1 185 ? 2.279 11.580 -7.293 1.00 90.00 185 PRO A N 1
ATOM 1363 C CA . PRO A 1 185 ? 1.085 10.734 -7.251 1.00 90.00 185 PRO A CA 1
ATOM 1364 C C . PRO A 1 185 ? 0.777 10.061 -8.600 1.00 90.00 185 PRO A C 1
ATOM 1366 O O . PRO A 1 185 ? 0.236 8.951 -8.613 1.00 90.00 185 PRO A O 1
ATOM 1369 N N . ASP A 1 186 ? 1.172 10.662 -9.730 1.00 90.94 186 ASP A N 1
ATOM 1370 C CA . ASP A 1 186 ? 0.987 10.063 -11.057 1.00 90.94 186 ASP A CA 1
ATOM 1371 C C . ASP A 1 186 ? 1.791 8.764 -11.232 1.00 90.94 186 ASP A C 1
ATOM 1373 O O . ASP A 1 186 ? 1.390 7.895 -12.012 1.00 90.94 186 ASP A O 1
ATOM 1377 N N . LEU A 1 187 ? 2.878 8.578 -10.471 1.00 91.75 187 LEU A N 1
ATOM 1378 C CA . LEU A 1 187 ? 3.632 7.324 -10.435 1.00 91.75 187 LEU A CA 1
ATOM 1379 C C . LEU A 1 187 ? 2.753 6.170 -9.943 1.00 91.75 187 LEU A C 1
ATOM 1381 O O . LEU A 1 187 ? 2.685 5.122 -10.587 1.00 91.75 187 LEU A O 1
ATOM 1385 N N . LEU A 1 188 ? 2.063 6.368 -8.814 1.00 94.44 188 LEU A N 1
ATOM 1386 C CA . LEU A 1 188 ? 1.173 5.364 -8.237 1.00 94.44 188 LEU A CA 1
ATOM 1387 C C . LEU A 1 188 ? -0.002 5.089 -9.177 1.00 94.44 188 LEU A C 1
ATOM 1389 O O . LEU A 1 188 ? -0.293 3.933 -9.480 1.00 94.44 188 LEU A O 1
ATOM 1393 N N . VAL A 1 189 ? -0.640 6.151 -9.680 1.00 93.75 189 VAL A N 1
ATOM 1394 C CA . VAL A 1 189 ? -1.765 6.049 -10.620 1.00 93.75 189 VAL A CA 1
ATOM 1395 C C . VAL A 1 189 ? -1.352 5.281 -11.881 1.00 93.75 189 VAL A C 1
ATOM 1397 O O . VAL A 1 189 ? -2.097 4.423 -12.361 1.00 93.75 189 VAL A O 1
ATOM 1400 N N . GLY A 1 190 ? -0.166 5.563 -12.423 1.00 92.56 190 GLY A N 1
ATOM 1401 C CA . GLY A 1 190 ? 0.403 4.857 -13.567 1.00 92.56 190 GLY A CA 1
ATOM 1402 C C . GLY A 1 190 ? 0.679 3.382 -13.275 1.00 92.56 190 GLY A C 1
ATOM 1403 O O . GLY A 1 190 ? 0.313 2.528 -14.087 1.00 92.56 190 GLY A O 1
ATOM 1404 N N . ALA A 1 191 ? 1.256 3.080 -12.107 1.00 92.94 191 ALA A N 1
ATOM 1405 C CA . ALA A 1 191 ? 1.555 1.721 -11.667 1.00 92.94 191 ALA A CA 1
ATOM 1406 C C . ALA A 1 191 ? 0.294 0.850 -11.582 1.00 92.94 191 ALA A C 1
ATOM 1408 O O . ALA A 1 191 ? 0.238 -0.199 -12.224 1.00 92.94 191 ALA A O 1
ATOM 1409 N N . VAL A 1 192 ? -0.749 1.309 -10.881 1.00 93.12 192 VAL A N 1
ATOM 1410 C CA . VAL A 1 192 ? -1.971 0.506 -10.689 1.00 93.12 192 VAL A CA 1
ATOM 1411 C C . VAL A 1 192 ? -2.846 0.409 -11.944 1.00 93.12 192 VAL A C 1
ATOM 1413 O O . VAL A 1 192 ? -3.585 -0.558 -12.112 1.00 93.12 192 VAL A O 1
ATOM 1416 N N . ARG A 1 193 ? -2.753 1.368 -12.879 1.00 88.81 193 ARG A N 1
ATOM 1417 C CA . ARG A 1 193 ? -3.406 1.261 -14.202 1.00 88.81 193 ARG A CA 1
ATOM 1418 C C . ARG A 1 193 ? -2.725 0.243 -15.114 1.00 88.81 193 ARG A C 1
ATOM 1420 O O . ARG A 1 193 ? -3.380 -0.305 -16.001 1.00 88.81 193 ARG A O 1
ATOM 1427 N N . GLY A 1 194 ? -1.423 0.021 -14.930 1.00 74.81 194 GLY A N 1
ATOM 1428 C CA . GLY A 1 194 ? -0.631 -0.925 -15.714 1.00 74.81 194 GLY A CA 1
ATOM 1429 C C . GLY A 1 194 ? -1.074 -2.381 -15.555 1.00 74.81 194 GLY A C 1
ATOM 1430 O O . GLY A 1 194 ? -0.911 -3.151 -16.496 1.00 74.81 194 GLY A O 1
ATOM 1431 N N . GLU A 1 195 ? -1.700 -2.736 -14.427 1.00 64.38 195 GLU A N 1
ATOM 1432 C CA . GLU A 1 195 ? -2.153 -4.108 -14.134 1.00 64.38 195 GLU A CA 1
ATOM 1433 C C . GLU A 1 195 ? -3.314 -4.603 -14.998 1.00 64.38 195 GLU A C 1
ATOM 1435 O O . GLU A 1 195 ? -3.551 -5.803 -15.086 1.00 64.38 195 GLU A O 1
ATOM 1440 N N . GLY A 1 196 ? -4.056 -3.701 -15.642 1.00 49.41 196 GLY A N 1
ATOM 1441 C CA . GLY A 1 196 ? -5.221 -4.054 -16.457 1.00 49.41 196 GLY A CA 1
ATOM 1442 C C . GLY A 1 196 ? -4.910 -4.431 -17.912 1.00 49.41 196 GLY A C 1
ATOM 1443 O O . GLY A 1 196 ? -5.826 -4.369 -18.735 1.00 49.41 196 GLY A O 1
ATOM 1444 N N . ARG A 1 197 ? -3.650 -4.722 -18.264 1.00 40.28 197 ARG A N 1
ATOM 1445 C CA . ARG A 1 197 ? -3.214 -5.009 -19.644 1.00 40.28 197 ARG A CA 1
ATOM 1446 C C . ARG A 1 197 ? -2.930 -6.479 -19.910 1.00 40.28 197 ARG A C 1
ATOM 1448 O O . ARG A 1 197 ? -2.274 -7.120 -19.068 1.00 40.28 197 ARG A O 1
#

Sequence (197 aa):
MAGSNAPPGFVELRGEGDAFHAAMTDGDGSAEPQLLTDPPLGDGWQVVEADGPMFVQTVCGVQLDPVQPRDAAHRRWGLVEEFTYLTSEVHLFAGRAGEGIAEQVADALEGCDGFGVDEDGTEVASGSGDYEVTVTPLEGLPEPWVGWTETTEGAGLVRHNALRDVDGGWHWVSAYGSLGAPADPDLLVGAVRGEGR

Nearest PDB structures (foldseek):
  5fdh-assembly1_B  TM=4.207E-01  e=3.463E-01  Serratia marcescens
  6v04-assembly1_A  TM=2.256E-01  e=1.538E-02  Micromonospora chersina
  8peb-assembly1_A-2  TM=3.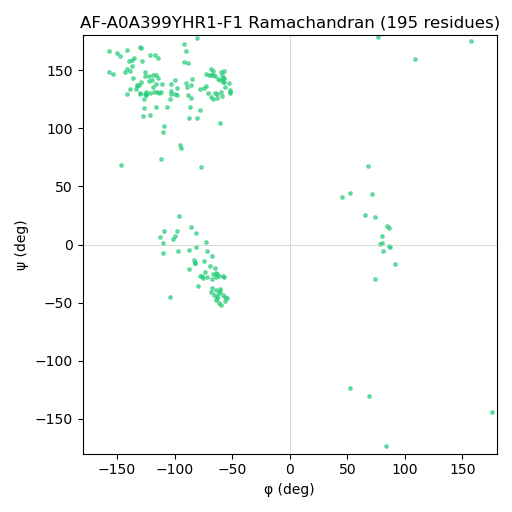725E-01  e=3.104E-01  Klebsiella pneumoniae
  5odz-assembly1_B  TM=4.002E-01  e=5.076E-01  Enterobacter cloacae
  3pu2-assembly5_E  TM=2.176E-01  e=3.894E-02  Cereibacter sphaeroides 2.4.1

pLDDT: mean 88.8, std 10.82, range [33.22, 97.44]